Protein 2J8G (pdb70)

Structure (mmCIF, N/CA/C/O backbone):
data_2J8G
#
_entry.id   2J8G
#
_cell.length_a   79.520
_cell.length_b   97.390
_cell.length_c   127.140
_cell.angle_alpha   90.00
_cell.angle_beta   90.00
_cell.angle_gamma   90.00
#
_symmetry.space_group_name_H-M   'C 2 2 21'
#
loop_
_entity.id
_entity.type
_entity.pdbx_description
1 polymer LYSOZYME
2 branched '2-acetamido-2-deoxy-beta-D-glucopyranose-(1-4)-N-acetyl-beta-muramic acid-(1-4)-2-acetamido-2-deoxy-beta-D-glucopyranose'
3 non-polymer ALANINE
4 non-polymer 'D-GLUTAMIC ACID'
5 non-polymer LYSINE
6 non-polymer 'FORMIC ACID'
7 water water
#
loop_
_atom_site.group_PDB
_atom_site.id
_atom_site.type_symbol
_atom_site.label_atom_id
_atom_site.label_alt_id
_atom_site.label_comp_id
_atom_site.label_asym_id
_atom_site.label_entity_id
_atom_site.label_seq_id
_atom_site.pdbx_PDB_ins_code
_atom_site.Cartn_x
_atom_site.Cartn_y
_atom_site.Cartn_z
_atom_site.occupancy
_atom_site.B_iso_or_equiv
_atom_site.auth_seq_id
_atom_site.auth_comp_id
_atom_site.auth_asym_id
_atom_site.auth_atom_id
_atom_site.pdbx_PDB_model_num
ATOM 1 N N . VAL A 1 2 ? 54.165 15.451 22.483 1.00 25.56 2 VAL A N 1
ATOM 2 C CA . VAL A 1 2 ? 53.534 14.533 21.529 1.00 25.04 2 VAL A CA 1
ATOM 3 C C . VAL A 1 2 ? 52.082 14.465 21.914 1.00 24.10 2 VAL A C 1
ATOM 4 O O . VAL A 1 2 ? 51.716 14.793 23.049 1.00 23.88 2 VAL A O 1
ATOM 8 N N . LYS A 1 3 ? 51.265 14.058 20.953 1.00 23.27 3 LYS A N 1
ATOM 9 C CA . LYS A 1 3 ? 49.841 13.952 21.124 1.00 24.06 3 LYS A CA 1
ATOM 10 C C . LYS A 1 3 ? 49.359 12.532 20.849 1.00 24.12 3 LYS A C 1
ATOM 11 O O . LYS A 1 3 ? 50.079 11.736 20.259 1.00 24.11 3 LYS A O 1
ATOM 17 N N . LYS A 1 4 ? 48.125 12.253 21.249 1.00 23.93 4 LYS A N 1
ATOM 18 C CA . LYS A 1 4 ? 47.442 10.985 20.931 1.00 25.06 4 LYS A CA 1
ATOM 19 C C . LYS A 1 4 ? 47.738 10.591 19.479 1.00 22.45 4 LYS A C 1
ATOM 20 O O . LYS A 1 4 ? 47.678 11.418 18.565 1.00 22.59 4 LYS A O 1
ATOM 26 N N . ASN A 1 5 ? 48.084 9.324 19.296 1.00 20.87 5 ASN A N 1
ATOM 27 C CA . ASN A 1 5 ? 48.355 8.688 18.026 1.00 20.14 5 ASN A CA 1
ATOM 28 C C . ASN A 1 5 ? 49.630 9.065 17.319 1.00 20.38 5 ASN A C 1
ATOM 29 O O . ASN A 1 5 ? 49.896 8.549 16.250 1.00 19.25 5 ASN A O 1
ATOM 34 N N . ASP A 1 6 ? 50.465 9.907 17.930 1.00 20.92 6 ASP A N 1
ATOM 35 C CA . ASP A 1 6 ? 51.834 10.113 17.434 1.00 21.15 6 ASP A CA 1
ATOM 36 C C . ASP A 1 6 ? 52.634 8.842 17.603 1.00 19.82 6 ASP A C 1
ATOM 37 O O . ASP A 1 6 ? 52.308 8.017 18.456 1.00 19.57 6 ASP A O 1
ATOM 42 N N . LEU A 1 7 ? 53.689 8.719 16.817 1.00 18.60 7 LEU A N 1
ATOM 43 C CA . LEU A 1 7 ? 54.548 7.541 16.844 1.00 19.71 7 LEU A CA 1
ATOM 44 C C . LEU A 1 7 ? 55.917 7.956 17.323 1.00 18.42 7 LEU A C 1
ATOM 45 O O . LEU A 1 7 ? 56.297 9.123 17.217 1.00 17.96 7 LEU A O 1
ATOM 50 N N . PHE A 1 8 ? 56.627 6.996 17.882 1.00 17.67 8 PHE A N 1
ATOM 51 C CA . PHE A 1 8 ? 58.014 7.179 18.234 1.00 16.99 8 PHE A CA 1
ATOM 52 C C . PHE A 1 8 ? 58.709 5.832 18.300 1.00 16.70 8 PHE A C 1
ATOM 53 O O . PHE A 1 8 ? 58.053 4.827 18.459 1.00 16.05 8 PHE A O 1
ATOM 61 N N . VAL A 1 9 ? 60.027 5.815 18.129 1.00 17.22 9 VAL A N 1
ATOM 62 C CA . VAL A 1 9 ? 60.800 4.591 18.216 1.00 17.87 9 VAL A CA 1
ATOM 63 C C . VAL A 1 9 ? 61.694 4.670 19.444 1.00 17.54 9 VAL A C 1
ATOM 64 O O . VAL A 1 9 ? 62.049 5.765 19.880 1.00 18.34 9 VAL A O 1
ATOM 68 N N . ASP A 1 10 ? 62.006 3.535 20.034 1.00 16.99 10 ASP A N 1
ATOM 69 C CA . ASP A 1 10 ? 63.064 3.523 21.085 1.00 16.48 10 ASP A CA 1
ATOM 70 C C . ASP A 1 10 ? 64.275 2.755 20.583 1.00 15.34 10 ASP A C 1
ATOM 71 O O . ASP A 1 10 ? 64.143 1.771 19.878 1.00 15.38 10 ASP A O 1
ATOM 76 N N . VAL A 1 11 ? 65.464 3.199 20.976 1.00 14.99 11 VAL A N 1
ATOM 77 C CA . VAL A 1 11 ? 66.693 2.593 20.546 1.00 15.27 11 VAL A CA 1
ATOM 78 C C . VAL A 1 11 ? 67.724 2.456 21.672 1.00 15.04 11 VAL A C 1
ATOM 79 O O . VAL A 1 11 ? 67.641 3.150 22.667 1.00 16.08 11 VAL A O 1
ATOM 83 N N . SER A 1 12 ? 68.666 1.553 21.457 1.00 16.19 12 SER A N 1
ATOM 84 C CA . SER A 1 12 ? 69.786 1.275 22.361 1.00 15.67 12 SER A CA 1
ATOM 85 C C . SER A 1 12 ? 70.986 0.945 21.506 1.00 16.68 12 SER A C 1
ATOM 86 O O . SER A 1 12 ? 70.966 1.161 20.283 1.00 15.67 12 SER A O 1
ATOM 89 N N . SER A 1 13 ? 72.051 0.432 22.127 1.00 15.26 13 SER A N 1
ATOM 90 C CA . SER A 1 13 ? 73.202 0.030 21.307 1.00 17.05 13 SER A CA 1
ATOM 91 C C . SER A 1 13 ? 72.848 -1.066 20.281 1.00 16.39 13 SER A C 1
ATOM 92 O O . SER A 1 13 ? 73.516 -1.200 19.272 1.00 17.78 13 SER A O 1
ATOM 95 N N . HIS A 1 14 ? 71.801 -1.840 20.566 1.00 17.66 14 HIS A N 1
ATOM 96 C CA . HIS A 1 14 ? 71.268 -2.851 19.643 1.00 17.79 14 HIS A CA 1
ATOM 97 C C . HIS A 1 14 ? 70.899 -2.292 18.268 1.00 17.57 14 HIS A C 1
ATOM 98 O O . HIS A 1 14 ? 70.922 -3.038 17.286 1.00 17.64 14 HIS A O 1
ATOM 105 N N . ASN A 1 15 ? 70.691 -0.985 18.182 1.00 17.42 15 ASN A N 1
ATOM 106 C CA . ASN A 1 15 ? 70.353 -0.310 16.916 1.00 18.25 15 ASN A CA 1
ATOM 107 C C . ASN A 1 15 ? 71.535 0.391 16.245 1.00 19.82 15 ASN A C 1
ATOM 108 O O . ASN A 1 15 ? 71.408 0.910 15.143 1.00 19.75 15 ASN A O 1
ATOM 113 N N . GLY A 1 16 ? 72.695 0.399 16.898 1.00 20.62 16 GLY A N 1
ATOM 114 C CA . GLY A 1 16 ? 73.889 0.915 16.259 1.00 20.60 16 GLY A CA 1
ATOM 115 C C . GLY A 1 16 ? 73.994 2.420 16.207 1.00 21.62 16 GLY A C 1
ATOM 116 O O . GLY A 1 16 ? 73.178 3.126 16.776 1.00 21.07 16 GLY A O 1
ATOM 117 N N . TYR A 1 17 ? 74.993 2.893 15.474 1.00 21.86 17 TYR A N 1
ATOM 118 C CA . TYR A 1 17 ? 75.356 4.298 15.388 1.00 22.37 17 TYR A CA 1
ATOM 119 C C . TYR A 1 17 ? 74.656 5.010 14.242 1.00 22.78 17 TYR A C 1
ATOM 120 O O . TYR A 1 17 ? 74.804 6.225 14.074 1.00 23.23 17 TYR A O 1
ATOM 129 N N . ASP A 1 18 ? 73.870 4.285 13.463 1.00 23.35 18 ASP A N 1
ATOM 130 C CA . ASP A 1 18 ? 73.089 4.933 12.437 1.00 24.73 18 ASP A CA 1
ATOM 131 C C . ASP A 1 18 ? 71.661 4.407 12.493 1.00 23.72 18 ASP A C 1
ATOM 132 O O . ASP A 1 18 ? 71.408 3.240 12.211 1.00 24.47 18 ASP A O 1
ATOM 137 N N . ILE A 1 19 ? 70.745 5.281 12.884 1.00 23.11 19 ILE A N 1
ATOM 138 C CA . ILE A 1 19 ? 69.332 4.946 13.030 1.00 22.69 19 ILE A CA 1
ATOM 139 C C . ILE A 1 19 ? 68.482 5.711 12.006 1.00 23.15 19 ILE A C 1
ATOM 140 O O . ILE A 1 19 ? 67.251 5.699 12.087 1.00 23.49 19 ILE A O 1
ATOM 145 N N . THR A 1 20 ? 69.134 6.359 11.034 1.00 24.34 20 THR A N 1
ATOM 146 C CA . THR A 1 20 ? 68.373 7.155 10.053 1.00 25.13 20 THR A CA 1
ATOM 147 C C . THR A 1 20 ? 67.434 6.288 9.245 1.00 25.71 20 THR A C 1
ATOM 148 O O . THR A 1 20 ? 66.362 6.730 8.899 1.00 26.22 20 THR A O 1
ATOM 152 N N . GLY A 1 21 ? 67.831 5.059 8.953 1.00 26.63 21 GLY A N 1
ATOM 153 C CA . GLY A 1 21 ? 66.970 4.121 8.232 1.00 27.86 21 GLY A CA 1
ATOM 154 C C . GLY A 1 21 ? 65.691 3.751 8.974 1.00 28.14 21 GLY A C 1
ATOM 155 O O . GLY A 1 21 ? 64.600 3.731 8.394 1.00 28.22 21 GLY A O 1
ATOM 156 N N . ILE A 1 22 ? 65.794 3.427 10.258 1.00 27.52 22 ILE A N 1
ATOM 157 C CA . ILE A 1 22 ? 64.576 3.064 10.958 1.00 28.30 22 ILE A CA 1
ATOM 158 C C . ILE A 1 22 ? 63.670 4.279 11.157 1.00 27.22 22 ILE A C 1
ATOM 159 O O . ILE A 1 22 ? 62.474 4.126 11.138 1.00 26.87 22 ILE A O 1
ATOM 164 N N . LEU A 1 23 ? 64.236 5.486 11.277 1.00 26.90 23 LEU A N 1
ATOM 165 C CA . LEU A 1 23 ? 63.416 6.688 11.432 1.00 26.42 23 LEU A CA 1
ATOM 166 C C . LEU A 1 23 ? 62.650 6.981 10.134 1.00 27.67 23 LEU A C 1
ATOM 167 O O . LEU A 1 23 ? 61.482 7.347 10.161 1.00 27.27 23 LEU A O 1
ATOM 172 N N . GLU A 1 24 ? 63.313 6.797 9.006 1.00 28.68 24 GLU A N 1
ATOM 173 C CA . GLU A 1 24 ? 62.640 6.923 7.693 1.00 30.68 24 GLU A CA 1
ATOM 174 C C . GLU A 1 24 ? 61.519 5.901 7.487 1.00 30.11 24 GLU A C 1
ATOM 175 O O . GLU A 1 24 ? 60.454 6.266 6.995 1.00 29.24 24 GLU A O 1
ATOM 181 N N . GLN A 1 25 ? 61.765 4.644 7.878 1.00 30.14 25 GLN A N 1
ATOM 182 C CA . GLN A 1 25 ? 60.782 3.568 7.774 1.00 30.33 25 GLN A CA 1
ATOM 183 C C . GLN A 1 25 ? 59.577 3.908 8.627 1.00 29.11 25 GLN A C 1
ATOM 184 O O . GLN A 1 25 ? 58.450 3.692 8.202 1.00 27.44 25 GLN A O 1
ATOM 190 N N . MET A 1 26 ? 59.809 4.453 9.826 1.00 26.58 26 MET A N 1
ATOM 191 C CA . MET A 1 26 ? 58.720 4.708 10.743 1.00 26.86 26 MET A CA 1
ATOM 192 C C . MET A 1 26 ? 57.963 5.965 10.354 1.00 26.35 26 MET A C 1
ATOM 193 O O . MET A 1 26 ? 56.791 6.097 10.668 1.00 26.61 26 MET A O 1
ATOM 198 N N . GLY A 1 27 ? 58.636 6.908 9.690 1.00 26.60 27 GLY A N 1
ATOM 199 C CA . GLY A 1 27 ? 58.022 8.179 9.319 1.00 26.25 27 GLY A CA 1
ATOM 200 C C . GLY A 1 27 ? 58.001 9.225 10.424 1.00 26.33 27 GLY A C 1
ATOM 201 O O . GLY A 1 27 ? 57.198 10.153 10.402 1.00 26.18 27 GLY A O 1
ATOM 202 N N . THR A 1 28 ? 58.900 9.075 11.405 1.00 25.97 28 THR A N 1
ATOM 203 C CA . THR A 1 28 ? 59.050 10.040 12.476 1.00 25.78 28 THR A CA 1
ATOM 204 C C . THR A 1 28 ? 60.500 10.078 12.946 1.00 24.86 28 THR A C 1
ATOM 205 O O . THR A 1 28 ? 61.243 9.114 12.773 1.00 24.89 28 THR A O 1
ATOM 209 N N . THR A 1 29 ? 60.892 11.214 13.510 1.00 24.32 29 THR A N 1
ATOM 210 C CA . THR A 1 29 ? 62.178 11.352 14.176 1.00 24.00 29 THR A CA 1
ATOM 211 C C . THR A 1 29 ? 62.051 11.286 15.702 1.00 22.30 29 THR A C 1
ATOM 212 O O . THR A 1 29 ? 63.072 11.389 16.379 1.00 21.34 29 THR A O 1
ATOM 216 N N . ASN A 1 30 ? 60.834 11.124 16.229 1.00 20.11 30 ASN A N 1
ATOM 217 C CA . ASN A 1 30 ? 60.613 11.033 17.679 1.00 19.93 30 ASN A CA 1
ATOM 218 C C . ASN A 1 30 ? 61.295 9.781 18.217 1.00 17.86 30 ASN A C 1
ATOM 219 O O . ASN A 1 30 ? 61.028 8.679 17.747 1.00 17.15 30 ASN A O 1
ATOM 224 N N . THR A 1 31 ? 62.182 9.948 19.201 1.00 17.84 31 THR A N 1
ATOM 225 C CA . THR A 1 31 ? 62.850 8.819 19.835 1.00 17.32 31 THR A CA 1
ATOM 226 C C . THR A 1 31 ? 62.867 8.860 21.358 1.00 16.23 31 THR A C 1
ATOM 227 O O . THR A 1 31 ? 62.829 9.918 21.989 1.00 16.54 31 THR A O 1
ATOM 231 N N . ILE A 1 32 ? 62.949 7.683 21.954 1.00 16.29 32 ILE A N 1
ATOM 232 C CA . ILE A 1 32 ? 63.418 7.550 23.349 1.00 16.35 32 ILE A CA 1
ATOM 233 C C . ILE A 1 32 ? 64.645 6.664 23.300 1.00 15.88 32 ILE A C 1
ATOM 234 O O . ILE A 1 32 ? 64.606 5.533 22.809 1.00 15.51 32 ILE A O 1
ATOM 239 N N . ILE A 1 33 ? 65.748 7.171 23.827 1.00 14.61 33 ILE A N 1
ATOM 240 C CA . ILE A 1 33 ? 67.023 6.553 23.665 1.00 14.92 33 ILE A CA 1
ATOM 241 C C . ILE A 1 33 ? 67.560 6.059 25.012 1.00 15.22 33 ILE A C 1
ATOM 242 O O . ILE A 1 33 ? 67.452 6.729 26.045 1.00 15.16 33 ILE A O 1
ATOM 247 N N . LYS A 1 34 ? 68.179 4.888 24.986 1.00 14.68 34 LYS A N 1
ATOM 248 C CA . LYS A 1 34 ? 68.744 4.313 26.204 1.00 14.83 34 LYS A CA 1
ATOM 249 C C . LYS A 1 34 ? 69.974 5.125 26.574 1.00 13.99 34 LYS A C 1
ATOM 250 O O . LYS A 1 34 ? 70.816 5.413 25.718 1.00 12.94 34 LYS A O 1
ATOM 256 N N . ILE A 1 35 ? 70.052 5.526 27.834 1.00 14.91 35 ILE A N 1
ATOM 257 C CA . ILE A 1 35 ? 71.286 6.119 28.382 1.00 15.12 35 ILE A CA 1
ATOM 258 C C . ILE A 1 35 ? 72.128 5.087 29.125 1.00 14.60 35 ILE A C 1
ATOM 259 O O . ILE A 1 35 ? 73.320 4.867 28.796 1.00 15.80 35 ILE A O 1
ATOM 264 N N . SER A 1 36 ? 71.501 4.424 30.085 1.00 15.88 36 SER A N 1
ATOM 265 C CA . SER A 1 36 ? 72.225 3.707 31.098 1.00 15.91 36 SER A CA 1
ATOM 266 C C . SER A 1 36 ? 71.579 2.434 31.575 1.00 16.50 36 SER A C 1
ATOM 267 O O . SER A 1 36 ? 70.390 2.159 31.365 1.00 15.77 36 SER A O 1
ATOM 270 N N . GLU A 1 37 ? 72.401 1.656 32.281 1.00 16.62 37 GLU A N 1
ATOM 271 C CA . GLU A 1 37 ? 71.988 0.374 32.840 1.00 16.42 37 GLU A CA 1
ATOM 272 C C . GLU A 1 37 ? 72.815 0.159 34.128 1.00 17.27 37 GLU A C 1
ATOM 273 O O . GLU A 1 37 ? 73.952 0.492 34.160 1.00 17.52 37 GLU A O 1
ATOM 279 N N . SER A 1 38 ? 72.195 -0.313 35.200 1.00 16.95 38 SER A N 1
ATOM 280 C CA . SER A 1 38 ? 72.910 -0.444 36.479 1.00 17.33 38 SER A CA 1
ATOM 281 C C . SER A 1 38 ? 73.526 0.913 36.893 1.00 17.35 38 SER A C 1
ATOM 282 O O . SER A 1 38 ? 72.968 1.981 36.594 1.00 18.56 38 SER A O 1
ATOM 285 N N . THR A 1 39 ? 74.698 0.910 37.528 1.00 17.33 39 THR A N 1
ATOM 286 C CA . THR A 1 39 ? 75.335 2.164 37.925 1.00 16.74 39 THR A CA 1
ATOM 287 C C . THR A 1 39 ? 76.633 2.417 37.139 1.00 17.09 39 THR A C 1
ATOM 288 O O . THR A 1 39 ? 77.397 3.349 37.454 1.00 17.23 39 THR A O 1
ATOM 292 N N . THR A 1 40 ? 76.887 1.577 36.156 1.00 17.52 40 THR A N 1
ATOM 293 C CA . THR A 1 40 ? 78.169 1.552 35.442 1.00 16.97 40 THR A CA 1
ATOM 294 C C . THR A 1 40 ? 78.174 1.472 33.945 1.00 16.72 40 THR A C 1
ATOM 295 O O . THR A 1 40 ? 79.235 1.630 33.342 1.00 16.23 40 THR A O 1
ATOM 299 N N . TYR A 1 41 ? 77.038 1.178 33.298 1.00 16.31 41 TYR A N 1
ATOM 300 C CA . TYR A 1 41 ? 76.994 0.956 31.847 1.00 16.09 41 TYR A CA 1
ATOM 301 C C . TYR A 1 41 ? 76.303 2.142 31.146 1.00 16.01 41 TYR A C 1
ATOM 302 O O . TYR A 1 41 ? 75.239 2.563 31.578 1.00 16.96 41 TYR A O 1
ATOM 311 N N . LEU A 1 42 ? 76.920 2.638 30.075 1.00 16.37 42 LEU A N 1
ATOM 312 C CA . LEU A 1 42 ? 76.340 3.699 29.212 1.00 16.54 42 LEU A CA 1
ATOM 313 C C . LEU A 1 42 ? 76.272 3.197 27.773 1.00 16.87 42 LEU A C 1
ATOM 314 O O . LEU A 1 42 ? 77.266 2.716 27.228 1.00 17.23 42 LEU A O 1
ATOM 319 N N . ASN A 1 43 ? 75.107 3.372 27.146 1.00 16.36 43 ASN A N 1
ATOM 320 C CA . ASN A 1 43 ? 74.925 3.153 25.720 1.00 15.59 43 ASN A CA 1
ATOM 321 C C . ASN A 1 43 ? 75.880 4.058 24.935 1.00 14.75 43 ASN A C 1
ATOM 322 O O . ASN A 1 43 ? 75.745 5.279 24.957 1.00 15.56 43 ASN A O 1
ATOM 327 N N . PRO A 1 44 ? 76.876 3.481 24.256 1.00 17.08 44 PRO A N 1
ATOM 328 C CA . PRO A 1 44 ? 77.860 4.289 23.532 1.00 17.90 44 PRO A CA 1
ATOM 329 C C . PRO A 1 44 ? 77.300 4.966 22.270 1.00 18.62 44 PRO A C 1
ATOM 330 O O . PRO A 1 44 ? 77.902 5.891 21.750 1.00 18.27 44 PRO A O 1
ATOM 334 N N . CYS A 1 45 ? 76.144 4.527 21.771 1.00 19.51 45 CYS A N 1
ATOM 335 C CA . CYS A 1 45 ? 75.532 5.134 20.592 1.00 19.19 45 CYS A CA 1
ATOM 336 C C . CYS A 1 45 ? 74.694 6.379 20.916 1.00 18.82 45 CYS A C 1
ATOM 337 O O . CYS A 1 45 ? 74.167 7.036 19.994 1.00 17.49 45 CYS A O 1
ATOM 340 N N . LEU A 1 46 ? 74.576 6.708 22.204 1.00 18.56 46 LEU A N 1
ATOM 341 C CA . LEU A 1 46 ? 73.701 7.787 22.673 1.00 18.32 46 LEU A CA 1
ATOM 342 C C . LEU A 1 46 ? 73.914 9.075 21.866 1.00 18.58 46 LEU A C 1
ATOM 343 O O . LEU A 1 46 ? 72.938 9.588 21.312 1.00 17.08 46 LEU A O 1
ATOM 348 N N . SER A 1 47 ? 75.166 9.545 21.725 1.00 19.43 47 SER A N 1
ATOM 349 C CA . SER A 1 47 ? 75.404 10.851 21.077 1.00 21.39 47 SER A CA 1
ATOM 350 C C . SER A 1 47 ? 74.927 10.835 19.610 1.00 20.64 47 SER A C 1
ATOM 351 O O . SER A 1 47 ? 74.246 11.766 19.162 1.00 20.85 47 SER A O 1
ATOM 354 N N . ALA A 1 48 ? 75.283 9.773 18.895 1.00 20.93 48 ALA A N 1
ATOM 355 C CA . ALA A 1 48 ? 74.954 9.591 17.496 1.00 20.90 48 ALA A CA 1
ATOM 356 C C . ALA A 1 48 ? 73.457 9.504 17.324 1.00 20.46 48 ALA A C 1
ATOM 357 O O . ALA A 1 48 ? 72.901 10.154 16.442 1.00 21.34 48 ALA A O 1
ATOM 359 N N . GLN A 1 49 ? 72.810 8.725 18.186 1.00 20.09 49 GLN A N 1
ATOM 360 C CA . GLN A 1 49 ? 71.351 8.576 18.131 1.00 19.59 49 GLN A CA 1
ATOM 361 C C . GLN A 1 49 ? 70.598 9.877 18.443 1.00 19.37 49 GLN A C 1
ATOM 362 O O . GLN A 1 49 ? 69.556 10.162 17.832 1.00 19.79 49 GLN A O 1
ATOM 368 N N . VAL A 1 50 ? 71.118 10.676 19.365 1.00 19.08 50 VAL A N 1
ATOM 369 C CA . VAL A 1 50 ? 70.555 11.987 19.673 1.00 20.07 50 VAL A CA 1
ATOM 370 C C . VAL A 1 50 ? 70.713 12.920 18.446 1.00 20.87 50 VAL A C 1
ATOM 371 O O . VAL A 1 50 ? 69.772 13.564 18.044 1.00 20.70 50 VAL A O 1
ATOM 375 N N . GLU A 1 51 ? 71.897 12.940 17.836 1.00 22.81 51 GLU A N 1
ATOM 376 C CA . GLU A 1 51 ? 72.159 13.850 16.712 1.00 24.27 51 GLU A CA 1
ATOM 377 C C . GLU A 1 51 ? 71.217 13.539 15.525 1.00 23.84 51 GLU A C 1
ATOM 378 O O . GLU A 1 51 ? 70.768 14.433 14.823 1.00 24.76 51 GLU A O 1
ATOM 384 N N . GLN A 1 52 ? 70.906 12.274 15.326 1.00 23.38 52 GLN A N 1
ATOM 385 C CA . GLN A 1 52 ? 70.093 11.835 14.190 1.00 23.08 52 GLN A CA 1
ATOM 386 C C . GLN A 1 52 ? 68.586 11.976 14.388 1.00 23.68 52 GLN A C 1
ATOM 387 O O . GLN A 1 52 ? 67.812 11.702 13.473 1.00 24.37 52 GLN A O 1
ATOM 393 N N . SER A 1 53 ? 68.148 12.376 15.574 1.00 22.63 53 SER A N 1
ATOM 394 C CA . SER A 1 53 ? 66.733 12.341 15.880 1.00 23.39 53 SER A CA 1
ATOM 395 C C . SER A 1 53 ? 66.249 13.518 16.692 1.00 23.61 53 SER A C 1
ATOM 396 O O . SER A 1 53 ? 66.984 14.459 16.916 1.00 24.22 53 SER A O 1
ATOM 399 N N . ASN A 1 54 ? 64.999 13.412 17.141 1.00 23.59 54 ASN A N 1
ATOM 400 C CA . ASN A 1 54 ? 64.330 14.358 18.019 1.00 23.48 54 ASN A CA 1
ATOM 401 C C . ASN A 1 54 ? 63.853 13.613 19.279 1.00 21.37 54 ASN A C 1
ATOM 402 O O . ASN A 1 54 ? 62.745 13.117 19.332 1.00 21.08 54 ASN A O 1
ATOM 407 N N . PRO A 1 55 ? 64.719 13.486 20.281 1.00 19.56 55 PRO A N 1
ATOM 408 C CA . PRO A 1 55 ? 64.356 12.797 21.520 1.00 18.47 55 PRO A CA 1
ATOM 409 C C . PRO A 1 55 ? 63.227 13.439 22.259 1.00 17.29 55 PRO A C 1
ATOM 410 O O . PRO A 1 55 ? 63.223 14.646 22.393 1.00 17.36 55 PRO A O 1
ATOM 414 N N . ILE A 1 56 ? 62.272 12.640 22.677 1.00 17.38 56 ILE A N 1
ATOM 415 C CA . ILE A 1 56 ? 61.201 13.061 23.553 1.00 18.51 56 ILE A CA 1
ATOM 416 C C . ILE A 1 56 ? 61.442 12.536 24.958 1.00 17.68 56 ILE A C 1
ATOM 417 O O . ILE A 1 56 ? 60.766 12.924 25.927 1.00 17.41 56 ILE A O 1
ATOM 422 N N . GLY A 1 57 ? 62.426 11.640 25.063 1.00 18.06 57 GLY A N 1
ATOM 423 C CA . GLY A 1 57 ? 62.807 11.085 26.363 1.00 17.95 57 GLY A CA 1
ATOM 424 C C . GLY A 1 57 ? 64.019 10.180 26.297 1.00 17.75 57 GLY A C 1
ATOM 425 O O . GLY A 1 57 ? 64.563 9.930 25.222 1.00 18.84 57 GLY A O 1
ATOM 426 N N . PHE A 1 58 ? 64.467 9.732 27.472 1.00 16.63 58 PHE A N 1
ATOM 427 C CA . PHE A 1 58 ? 65.566 8.781 27.627 1.00 14.92 58 PHE A CA 1
ATOM 428 C C . PHE A 1 58 ? 65.139 7.686 28.573 1.00 15.18 58 PHE A C 1
ATOM 429 O O . PHE A 1 58 ? 64.239 7.892 29.407 1.00 15.94 58 PHE A O 1
ATOM 437 N N . TYR A 1 59 ? 65.776 6.517 28.463 1.00 14.66 59 TYR A N 1
ATOM 438 C CA . TYR A 1 59 ? 65.477 5.424 29.385 1.00 15.23 59 TYR A CA 1
ATOM 439 C C . TYR A 1 59 ? 66.689 4.764 30.031 1.00 13.99 59 TYR A C 1
ATOM 440 O O . TYR A 1 59 ? 67.812 4.855 29.516 1.00 15.20 59 TYR A O 1
ATOM 449 N N . HIS A 1 60 ? 66.405 4.145 31.159 1.00 13.70 60 HIS A N 1
ATOM 450 C CA . HIS A 1 60 ? 67.366 3.441 32.012 1.00 15.31 60 HIS A CA 1
ATOM 451 C C . HIS A 1 60 ? 66.925 1.993 32.210 1.00 14.50 60 HIS A C 1
ATOM 452 O O . HIS A 1 60 ? 65.801 1.749 32.631 1.00 15.37 60 HIS A O 1
ATOM 459 N N . PHE A 1 61 ? 67.806 1.044 31.941 1.00 14.30 61 PHE A N 1
ATOM 460 C CA . PHE A 1 61 ? 67.482 -0.383 32.139 1.00 14.28 61 PHE A CA 1
ATOM 461 C C . PHE A 1 61 ? 67.781 -0.743 33.577 1.00 15.66 61 PHE A C 1
ATOM 462 O O . PHE A 1 61 ? 68.947 -0.792 33.988 1.00 15.93 61 PHE A O 1
ATOM 470 N N . ALA A 1 62 ? 66.738 -0.935 34.377 1.00 15.80 62 ALA A N 1
ATOM 471 C CA . ALA A 1 62 ? 66.899 -1.191 35.825 1.00 16.25 62 ALA A CA 1
ATOM 472 C C . ALA A 1 62 ? 67.497 -2.549 36.176 1.00 17.76 62 ALA A C 1
ATOM 473 O O . ALA A 1 62 ? 67.158 -3.578 35.593 1.00 17.25 62 ALA A O 1
ATOM 475 N N . ARG A 1 63 ? 68.425 -2.550 37.129 1.00 18.78 63 ARG A N 1
ATOM 476 C CA . ARG A 1 63 ? 69.001 -3.791 37.631 1.00 19.64 63 ARG A CA 1
ATOM 477 C C . ARG A 1 63 ? 68.926 -3.869 39.158 1.00 19.65 63 ARG A C 1
ATOM 478 O O . ARG A 1 63 ? 69.521 -4.757 39.750 1.00 19.71 63 ARG A O 1
ATOM 486 N N . PHE A 1 64 ? 68.180 -2.973 39.783 1.00 19.88 64 PHE A N 1
ATOM 487 C CA . PHE A 1 64 ? 68.190 -2.837 41.241 1.00 20.37 64 PHE A CA 1
ATOM 488 C C . PHE A 1 64 ? 67.250 -3.787 41.985 1.00 21.90 64 PHE A C 1
ATOM 489 O O . PHE A 1 64 ? 67.361 -3.908 43.202 1.00 20.79 64 PHE A O 1
ATOM 497 N N . GLY A 1 65 ? 66.364 -4.465 41.256 1.00 21.45 65 GLY A N 1
ATOM 498 C CA . GLY A 1 65 ? 65.478 -5.459 41.845 1.00 23.07 65 GLY A CA 1
ATOM 499 C C . GLY A 1 65 ? 64.565 -4.815 42.867 1.00 23.34 65 GLY A C 1
ATOM 500 O O . GLY A 1 65 ? 63.729 -3.958 42.524 1.00 23.19 65 GLY A O 1
ATOM 501 N N . GLY A 1 66 ? 64.709 -5.233 44.129 1.00 23.39 66 GLY A N 1
ATOM 502 C CA . GLY A 1 66 ? 63.934 -4.661 45.209 1.00 23.29 66 GLY A CA 1
ATOM 503 C C . GLY A 1 66 ? 64.740 -3.840 46.214 1.00 24.15 66 GLY A C 1
ATOM 504 O O . GLY A 1 66 ? 64.259 -3.596 47.313 1.00 23.83 66 GLY A O 1
ATOM 505 N N . ASP A 1 67 ? 65.931 -3.400 45.827 1.00 23.89 67 ASP A N 1
ATOM 506 C CA . ASP A 1 67 ? 66.839 -2.679 46.706 1.00 24.46 67 ASP A CA 1
ATOM 507 C C . ASP A 1 67 ? 66.684 -1.184 46.506 1.00 24.81 67 ASP A C 1
ATOM 508 O O . ASP A 1 67 ? 67.137 -0.641 45.505 1.00 24.79 67 ASP A O 1
ATOM 513 N N . VAL A 1 68 ? 66.015 -0.522 47.453 1.00 24.17 68 VAL A N 1
ATOM 514 C CA . VAL A 1 68 ? 65.743 0.895 47.350 1.00 23.90 68 VAL A CA 1
ATOM 515 C C . VAL A 1 68 ? 66.997 1.726 47.301 1.00 22.94 68 VAL A C 1
ATOM 516 O O . VAL A 1 68 ? 67.074 2.697 46.519 1.00 22.88 68 VAL A O 1
ATOM 520 N N . ALA A 1 69 ? 68.003 1.365 48.092 1.00 21.70 69 ALA A N 1
ATOM 521 C CA . ALA A 1 69 ? 69.231 2.129 48.058 1.00 20.99 69 ALA A CA 1
ATOM 522 C C . ALA A 1 69 ? 69.950 1.963 46.705 1.00 20.26 69 ALA A C 1
ATOM 523 O O . ALA A 1 69 ? 70.541 2.931 46.217 1.00 22.36 69 ALA A O 1
ATOM 525 N N . GLU A 1 70 ? 69.875 0.781 46.097 1.00 19.53 70 GLU A N 1
ATOM 526 C CA . GLU A 1 70 ? 70.487 0.552 44.785 1.00 19.55 70 GLU A CA 1
ATOM 527 C C . GLU A 1 70 ? 69.733 1.352 43.720 1.00 18.84 70 GLU A C 1
ATOM 528 O O . GLU A 1 70 ? 70.338 1.963 42.836 1.00 16.88 70 GLU A O 1
ATOM 534 N N . ALA A 1 71 ? 68.420 1.422 43.889 1.00 19.65 71 ALA A N 1
ATOM 535 C CA . ALA A 1 71 ? 67.544 2.165 42.985 1.00 19.91 71 ALA A CA 1
ATOM 536 C C . ALA A 1 71 ? 67.912 3.652 42.962 1.00 20.98 71 ALA A C 1
ATOM 537 O O . ALA A 1 71 ? 67.942 4.279 41.889 1.00 19.10 71 ALA A O 1
ATOM 539 N N . GLU A 1 72 ? 68.276 4.197 44.125 1.00 20.84 72 GLU A N 1
ATOM 540 C CA . GLU A 1 72 ? 68.672 5.594 44.215 1.00 21.56 72 GLU A CA 1
ATOM 541 C C . GLU A 1 72 ? 69.964 5.852 43.482 1.00 20.17 72 GLU A C 1
ATOM 542 O O . GLU A 1 72 ? 70.117 6.865 42.799 1.00 19.61 72 GLU A O 1
ATOM 548 N N . ARG A 1 73 ? 70.905 4.937 43.642 1.00 20.08 73 ARG A N 1
ATOM 549 C CA . ARG A 1 73 ? 72.162 5.038 42.960 1.00 18.79 73 ARG A CA 1
ATOM 550 C C . ARG A 1 73 ? 72.025 4.946 41.420 1.00 19.30 73 ARG A C 1
ATOM 551 O O . ARG A 1 73 ? 72.696 5.708 40.667 1.00 19.59 73 ARG A O 1
ATOM 559 N N . GLU A 1 74 ? 71.256 3.977 40.967 1.00 19.40 74 GLU A N 1
ATOM 560 C CA . GLU A 1 74 ? 70.954 3.851 39.516 1.00 18.58 74 GLU A CA 1
ATOM 561 C C . GLU A 1 74 ? 70.310 5.132 38.965 1.00 18.06 74 GLU A C 1
ATOM 562 O O . GLU A 1 74 ? 70.696 5.608 37.892 1.00 17.34 74 GLU A O 1
ATOM 568 N N . ALA A 1 75 ? 69.316 5.674 39.676 1.00 17.36 75 ALA A N 1
ATOM 569 C CA . ALA A 1 75 ? 68.647 6.900 39.257 1.00 17.73 75 ALA A CA 1
ATOM 570 C C . ALA A 1 75 ? 69.595 8.079 39.150 1.00 17.09 75 ALA A C 1
ATOM 571 O O . ALA A 1 75 ? 69.524 8.878 38.204 1.00 16.30 75 ALA A O 1
ATOM 573 N N . GLN A 1 76 ? 70.535 8.184 40.086 1.00 16.58 76 GLN A N 1
ATOM 574 C CA . GLN A 1 76 ? 71.457 9.296 40.037 1.00 17.57 76 GLN A CA 1
ATOM 575 C C . GLN A 1 76 ? 72.445 9.172 38.876 1.00 16.80 76 GLN A C 1
ATOM 576 O O . GLN A 1 76 ? 72.743 10.161 38.239 1.00 17.16 76 GLN A O 1
ATOM 582 N N . PHE A 1 77 ? 72.905 7.948 38.588 1.00 17.63 77 PHE A N 1
ATOM 583 C CA . PHE A 1 77 ? 73.786 7.672 37.475 1.00 17.08 77 PHE A CA 1
ATOM 584 C C . PHE A 1 77 ? 73.077 8.045 36.163 1.00 17.01 77 PHE A C 1
ATOM 585 O O . PHE A 1 77 ? 73.634 8.719 35.324 1.00 18.07 77 PHE A O 1
ATOM 593 N N . PHE A 1 78 ? 71.839 7.606 36.038 1.00 16.87 78 PHE A N 1
ATOM 594 C CA . PHE A 1 78 ? 70.958 7.959 34.897 1.00 15.57 78 PHE A CA 1
ATOM 595 C C . PHE A 1 78 ? 70.883 9.493 34.744 1.00 15.51 78 PHE A C 1
ATOM 596 O O . PHE A 1 78 ? 71.280 10.080 33.719 1.00 14.60 78 PHE A O 1
ATOM 604 N N . LEU A 1 79 ? 70.425 10.157 35.794 1.00 16.64 79 LEU A N 1
ATOM 605 C CA . LEU A 1 79 ? 70.283 11.614 35.791 1.00 16.54 79 LEU A CA 1
ATOM 606 C C . LEU A 1 79 ? 71.557 12.332 35.443 1.00 18.39 79 LEU A C 1
ATOM 607 O O . LEU A 1 79 ? 71.537 13.308 34.662 1.00 17.39 79 LEU A O 1
ATOM 612 N N . ASP A 1 80 ? 72.673 11.825 35.952 1.00 17.97 80 ASP A N 1
ATOM 613 C CA . ASP A 1 80 ? 73.964 12.453 35.720 1.00 18.90 80 ASP A CA 1
ATOM 614 C C . ASP A 1 80 ? 74.423 12.366 34.256 1.00 19.56 80 ASP A C 1
ATOM 615 O O . ASP A 1 80 ? 75.338 13.085 33.840 1.00 18.21 80 ASP A O 1
ATOM 620 N N . ASN A 1 81 ? 73.784 11.489 33.473 1.00 17.07 81 ASN A N 1
ATOM 621 C CA . ASN A 1 81 ? 74.132 11.294 32.089 1.00 17.06 81 ASN A CA 1
ATOM 622 C C . ASN A 1 81 ? 73.056 11.697 31.053 1.00 17.68 81 ASN A C 1
ATOM 623 O O . ASN A 1 81 ? 73.204 11.402 29.878 1.00 17.94 81 ASN A O 1
ATOM 628 N N . VAL A 1 82 ? 72.002 12.354 31.501 1.00 18.06 82 VAL A N 1
ATOM 629 C CA . VAL A 1 82 ? 71.017 12.948 30.569 1.00 18.50 82 VAL A CA 1
ATOM 630 C C . VAL A 1 82 ? 71.720 14.063 29.799 1.00 19.68 82 VAL A C 1
ATOM 631 O O . VAL A 1 82 ? 72.245 14.998 30.419 1.00 19.85 82 VAL A O 1
ATOM 635 N N . PRO A 1 83 ? 71.775 13.986 28.470 1.00 20.28 83 PRO A N 1
ATOM 636 C CA . PRO A 1 83 ? 72.561 14.944 27.673 1.00 21.65 83 PRO A CA 1
ATOM 637 C C . PRO A 1 83 ? 71.780 16.196 27.216 1.00 23.27 83 PRO A C 1
ATOM 638 O O . PRO A 1 83 ? 72.375 17.135 26.704 1.00 25.04 83 PRO A O 1
ATOM 642 N N . MET A 1 84 ? 70.464 16.212 27.354 1.00 23.78 84 MET A N 1
ATOM 643 C CA . MET A 1 84 ? 69.682 17.367 26.876 1.00 24.41 84 MET A CA 1
ATOM 644 C C . MET A 1 84 ? 68.326 17.357 27.559 1.00 24.88 84 MET A C 1
ATOM 645 O O . MET A 1 84 ? 67.894 16.343 28.089 1.00 23.09 84 MET A O 1
ATOM 650 N N . GLN A 1 85 ? 67.667 18.509 27.584 1.00 24.87 85 GLN A N 1
ATOM 651 C CA . GLN A 1 85 ? 66.394 18.631 28.260 1.00 25.86 85 GLN A CA 1
ATOM 652 C C . GLN A 1 85 ? 65.353 17.907 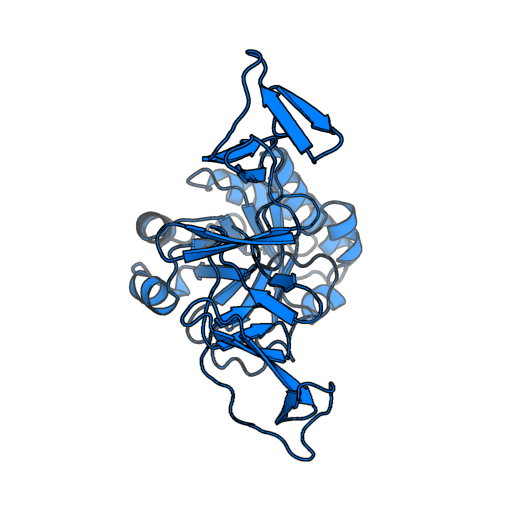27.444 1.00 24.84 85 GLN A C 1
ATOM 653 O O . GLN A 1 85 ? 65.294 18.074 26.242 1.00 26.77 85 GLN A O 1
ATOM 659 N N . VAL A 1 86 ? 64.600 17.033 28.097 1.00 22.88 86 VAL A N 1
ATOM 660 C CA . VAL A 1 86 ? 63.462 16.347 27.503 1.00 20.27 86 VAL A CA 1
ATOM 661 C C . VAL A 1 86 ? 62.420 16.317 28.611 1.00 19.38 86 VAL A C 1
ATOM 662 O O . VAL A 1 86 ? 62.748 16.524 29.767 1.00 19.38 86 VAL A O 1
ATOM 666 N N . LYS A 1 87 ? 61.169 16.098 28.264 1.00 19.89 87 LYS A N 1
ATOM 667 C CA . LYS A 1 87 ? 60.106 16.055 29.243 1.00 21.19 87 LYS A CA 1
ATOM 668 C C . LYS A 1 87 ? 60.115 14.784 30.093 1.00 20.00 87 LYS A C 1
ATOM 669 O O . LYS A 1 87 ? 59.770 14.861 31.254 1.00 20.59 87 LYS A O 1
ATOM 675 N N . TYR A 1 88 ? 60.470 13.658 29.489 1.00 17.86 88 TYR A N 1
ATOM 676 C CA . TYR A 1 88 ? 60.321 12.328 30.096 1.00 17.32 88 TYR A CA 1
ATOM 677 C C . TYR A 1 88 ? 61.607 11.561 30.333 1.00 16.40 88 TYR A C 1
ATOM 678 O O . TYR A 1 88 ? 62.469 11.558 29.492 1.00 17.26 88 TYR A O 1
ATOM 687 N N . LEU A 1 89 ? 61.707 10.909 31.491 1.00 16.24 89 LEU A N 1
ATOM 688 C CA . LEU A 1 89 ? 62.785 9.938 31.760 1.00 15.18 89 LEU A CA 1
ATOM 689 C C . LEU A 1 89 ? 62.116 8.621 32.204 1.00 16.24 89 LEU A C 1
ATOM 690 O O . LEU A 1 89 ? 61.193 8.623 33.055 1.00 16.43 89 LEU A O 1
ATOM 695 N N . VAL A 1 90 ? 62.551 7.523 31.600 1.00 15.10 90 VAL A N 1
ATOM 696 C CA . VAL A 1 90 ? 61.885 6.241 31.704 1.00 15.44 90 VAL A CA 1
ATOM 697 C C . VAL A 1 90 ? 62.683 5.236 32.534 1.00 15.67 90 VAL A C 1
ATOM 698 O O . VAL A 1 90 ? 63.906 5.038 32.344 1.00 16.30 90 VAL A O 1
ATOM 702 N N . LEU A 1 91 ? 61.955 4.586 33.418 1.00 14.91 91 LEU A N 1
ATOM 703 C CA . LEU A 1 91 ? 62.434 3.454 34.181 1.00 15.31 91 LEU A CA 1
ATOM 704 C C . LEU A 1 91 ? 61.994 2.179 33.462 1.00 15.95 91 LEU A C 1
ATOM 705 O O . LEU A 1 91 ? 60.786 1.873 33.399 1.00 15.93 91 LEU A O 1
ATOM 710 N N . ASP A 1 92 ? 62.942 1.484 32.862 1.00 15.56 92 ASP A N 1
ATOM 711 C CA . ASP A 1 92 ? 62.692 0.218 32.150 1.00 15.95 92 ASP A CA 1
ATOM 712 C C . ASP A 1 92 ? 62.931 -0.917 33.125 1.00 16.07 92 ASP A C 1
ATOM 713 O O . ASP A 1 92 ? 64.078 -1.228 33.467 1.00 18.09 92 ASP A O 1
ATOM 718 N N . TYR A 1 93 ? 61.838 -1.476 33.658 1.00 18.13 93 TYR A N 1
ATOM 719 C CA . TYR A 1 93 ? 61.855 -2.462 34.738 1.00 18.09 93 TYR A CA 1
ATOM 720 C C . TYR A 1 93 ? 61.248 -3.765 34.187 1.00 18.78 93 TYR A C 1
ATOM 721 O O . TYR A 1 93 ? 60.036 -3.946 34.132 1.00 20.14 93 TYR A O 1
ATOM 730 N N . GLN A 1 94 ? 62.100 -4.657 33.719 1.00 18.95 94 GLN A N 1
ATOM 731 C CA . GLN A 1 94 ? 61.640 -5.861 33.025 1.00 20.17 94 GLN A CA 1
ATOM 732 C C . GLN A 1 94 ? 62.509 -7.078 33.321 1.00 21.54 94 GLN A C 1
ATOM 733 O O . GLN A 1 94 ? 62.354 -8.108 32.688 1.00 22.07 94 GLN A O 1
ATOM 739 N N . ASP A 1 95 ? 63.406 -6.973 34.287 1.00 23.16 95 ASP A N 1
ATOM 740 C CA . ASP A 1 95 ? 64.272 -8.086 34.607 1.00 24.26 95 ASP A CA 1
ATOM 741 C C . ASP A 1 95 ? 64.801 -7.963 36.030 1.00 24.03 95 ASP A C 1
ATOM 742 O O . ASP A 1 95 ? 64.710 -6.916 36.682 1.00 23.21 95 ASP A O 1
ATOM 747 N N . ASP A 1 96 ? 65.329 -9.071 36.513 1.00 24.55 96 ASP A N 1
ATOM 748 C CA . ASP A 1 96 ? 65.948 -9.139 37.832 1.00 25.04 96 ASP A CA 1
ATOM 749 C C . ASP A 1 96 ? 65.085 -8.605 38.973 1.00 25.16 96 ASP A C 1
ATOM 750 O O . ASP A 1 96 ? 65.582 -7.870 39.827 1.00 24.90 96 ASP A O 1
ATOM 755 N N . PRO A 1 97 ? 63.808 -8.982 39.030 1.00 25.01 97 PRO A N 1
ATOM 756 C CA . PRO A 1 97 ? 62.962 -8.584 40.163 1.00 25.03 97 PRO A CA 1
ATOM 757 C C . PRO A 1 97 ? 63.355 -9.376 41.405 1.00 25.80 97 PRO A C 1
ATOM 758 O O . PRO A 1 97 ? 63.844 -10.504 41.260 1.00 25.92 97 PRO A O 1
ATOM 762 N N . SER A 1 98 ? 63.204 -8.791 42.591 1.00 25.78 98 SER A N 1
ATOM 763 C CA . SER A 1 98 ? 63.306 -9.568 43.832 1.00 26.43 98 SER A CA 1
ATOM 764 C C . SER A 1 98 ? 62.039 -10.401 44.012 1.00 26.74 98 SER A C 1
ATOM 765 O O . SER A 1 98 ? 61.039 -10.178 43.332 1.00 25.40 98 SER A O 1
ATOM 768 N N . GLY A 1 99 ? 62.079 -11.352 44.946 1.00 26.57 99 GLY A N 1
ATOM 769 C CA . GLY A 1 99 ? 60.910 -12.168 45.245 1.00 26.88 99 GLY A CA 1
ATOM 770 C C . GLY A 1 99 ? 59.824 -11.462 46.031 1.00 27.12 99 GLY A C 1
ATOM 771 O O . GLY A 1 99 ? 58.719 -12.018 46.204 1.00 27.35 99 GLY A O 1
ATOM 772 N N . ASP A 1 100 ? 60.116 -10.250 46.511 1.00 26.58 100 ASP A N 1
ATOM 773 C CA . ASP A 1 100 ? 59.200 -9.433 47.313 1.00 26.06 100 ASP A CA 1
ATOM 774 C C . ASP A 1 100 ? 58.629 -8.303 46.430 1.00 25.41 100 ASP A C 1
ATOM 775 O O . ASP A 1 100 ? 59.339 -7.322 46.102 1.00 22.60 100 ASP A O 1
ATOM 780 N N . ALA A 1 101 ? 57.376 -8.458 46.006 1.00 25.48 101 ALA A N 1
ATOM 781 C CA . ALA A 1 101 ? 56.758 -7.463 45.111 1.00 25.47 101 ALA A CA 1
ATOM 782 C C . ALA A 1 101 ? 56.653 -6.082 45.718 1.00 25.16 101 ALA A C 1
ATOM 783 O O . ALA A 1 101 ? 56.668 -5.073 44.994 1.00 24.05 101 ALA A O 1
ATOM 785 N N . GLN A 1 102 ? 56.493 -5.995 47.033 1.00 24.56 102 GLN A N 1
ATOM 786 C CA . GLN A 1 102 ? 56.431 -4.676 47.655 1.00 23.82 102 GLN A CA 1
ATOM 787 C C . GLN A 1 102 ? 57.775 -3.969 47.660 1.00 23.90 102 GLN A C 1
ATOM 788 O O . GLN A 1 102 ? 57.855 -2.764 47.485 1.00 23.48 102 GLN A O 1
ATOM 794 N N . ALA A 1 103 ? 58.831 -4.718 47.925 1.00 23.67 103 ALA A N 1
ATOM 795 C CA . ALA A 1 103 ? 60.172 -4.176 47.829 1.00 22.67 103 ALA A CA 1
ATOM 796 C C . ALA A 1 103 ? 60.439 -3.680 46.398 1.00 22.21 103 ALA A C 1
ATOM 797 O O . ALA A 1 103 ? 61.006 -2.606 46.219 1.00 21.24 103 ALA A O 1
ATOM 799 N N . ASN A 1 104 ? 60.018 -4.446 45.393 1.00 21.01 104 ASN A N 1
ATOM 800 C CA . ASN A 1 104 ? 60.255 -4.051 43.994 1.00 20.52 104 ASN A CA 1
ATOM 801 C C . ASN A 1 104 ? 59.489 -2.749 43.731 1.00 19.14 104 ASN A C 1
ATOM 802 O O . ASN A 1 104 ? 60.005 -1.826 43.148 1.00 18.12 104 ASN A O 1
ATOM 807 N N . THR A 1 105 ? 58.247 -2.682 44.209 1.00 19.88 105 THR A N 1
ATOM 808 C CA . THR A 1 105 ? 57.424 -1.490 44.029 1.00 20.70 105 THR A CA 1
ATOM 809 C C . THR A 1 105 ? 58.042 -0.269 44.663 1.00 21.01 105 THR A C 1
ATOM 810 O O . THR A 1 105 ? 58.050 0.789 44.090 1.00 20.87 105 THR A O 1
ATOM 814 N N . ASN A 1 106 ? 58.531 -0.429 45.887 1.00 21.47 106 ASN A N 1
ATOM 815 C CA . ASN A 1 106 ? 59.160 0.655 46.636 1.00 21.76 106 ASN A CA 1
ATOM 816 C C . ASN A 1 106 ? 60.434 1.159 45.944 1.00 20.69 106 ASN A C 1
ATOM 817 O O . ASN A 1 106 ? 60.729 2.327 45.950 1.00 21.78 106 ASN A O 1
ATOM 822 N N . ALA A 1 107 ? 61.224 0.246 45.410 1.00 20.68 107 ALA A N 1
ATOM 823 C CA . ALA A 1 107 ? 62.409 0.638 44.660 1.00 19.66 107 ALA A CA 1
ATOM 824 C C . ALA A 1 107 ? 62.050 1.445 43.413 1.00 19.46 107 ALA A C 1
ATOM 825 O O . ALA A 1 107 ? 62.689 2.456 43.097 1.00 18.38 107 ALA A O 1
ATOM 827 N N . CYS A 1 108 ? 61.036 0.987 42.689 1.00 18.36 108 CYS A N 1
ATOM 828 C CA . CYS A 1 108 ? 60.597 1.700 41.485 1.00 18.07 108 CYS A CA 1
ATOM 829 C C . CYS A 1 108 ? 60.078 3.081 41.858 1.00 17.91 108 CYS A C 1
ATOM 830 O O . CYS A 1 108 ? 60.343 4.055 41.160 1.00 17.63 108 CYS A O 1
ATOM 833 N N . LEU A 1 109 ? 59.337 3.190 42.977 1.00 17.52 109 LEU A N 1
ATOM 834 C CA . LEU A 1 109 ? 58.809 4.470 43.375 1.00 18.01 109 LEU A CA 1
ATOM 835 C C . LEU A 1 109 ? 59.925 5.438 43.751 1.00 19.01 109 LEU A C 1
ATOM 836 O O . LEU A 1 109 ? 59.796 6.617 43.506 1.00 19.82 109 LEU A O 1
ATOM 841 N N . ARG A 1 110 ? 60.983 4.928 44.368 1.00 19.84 110 ARG A N 1
ATOM 842 C CA . ARG A 1 110 ? 62.097 5.750 44.804 1.00 20.27 110 ARG A CA 1
ATOM 843 C C . ARG A 1 110 ? 62.821 6.295 43.556 1.00 19.11 110 ARG A C 1
ATOM 844 O O . ARG A 1 110 ? 63.191 7.468 43.487 1.00 18.58 110 ARG A O 1
ATOM 852 N N . PHE A 1 111 ? 63.005 5.425 42.574 1.00 17.78 111 PHE A N 1
ATOM 853 C CA . PHE A 1 111 ? 63.642 5.789 41.302 1.00 17.25 111 PHE A CA 1
ATOM 854 C C . PHE A 1 111 ? 62.816 6.889 40.619 1.00 16.66 111 PHE A C 1
ATOM 855 O O . PHE A 1 111 ? 63.340 7.931 40.211 1.00 18.55 111 PHE A O 1
ATOM 863 N N . MET A 1 112 ? 61.523 6.660 40.493 1.00 16.96 112 MET A N 1
ATOM 864 C CA . MET A 1 112 ? 60.644 7.604 39.822 1.00 18.29 112 MET A CA 1
ATOM 865 C C . MET A 1 112 ? 60.555 8.956 40.560 1.00 18.56 112 MET A C 1
ATOM 866 O O . MET A 1 112 ? 60.519 10.018 39.944 1.00 19.31 112 MET A O 1
ATOM 871 N N . GLN A 1 113 ? 60.575 8.914 41.871 1.00 20.25 113 GLN A N 1
ATOM 872 C CA . GLN A 1 113 ? 60.560 10.118 42.690 1.00 21.11 113 GLN A CA 1
ATOM 873 C C . GLN A 1 113 ? 61.796 10.962 42.486 1.00 20.52 113 GLN A C 1
ATOM 874 O O . GLN A 1 113 ? 61.703 12.188 42.393 1.00 21.98 113 GLN A O 1
ATOM 880 N N . MET A 1 114 ? 62.945 10.316 42.378 1.00 21.90 114 MET A N 1
ATOM 881 C CA . MET A 1 114 ? 64.182 11.014 42.068 1.00 21.71 114 MET A CA 1
ATOM 882 C C . MET A 1 114 ? 64.125 11.705 40.713 1.00 21.51 114 MET A C 1
ATOM 883 O O . MET A 1 114 ? 64.615 12.848 40.556 1.00 21.56 114 MET A O 1
ATOM 888 N N . ILE A 1 115 ? 63.480 11.064 39.749 1.00 20.38 115 ILE A N 1
ATOM 889 C CA . ILE A 1 115 ? 63.310 11.662 38.431 1.00 19.43 115 ILE A CA 1
ATOM 890 C C . ILE A 1 115 ? 62.448 12.908 38.536 1.00 19.94 115 ILE A C 1
ATOM 891 O O . ILE A 1 115 ? 62.776 13.938 37.975 1.00 19.61 115 ILE A O 1
ATOM 896 N N . ALA A 1 116 ? 61.313 12.780 39.234 1.00 20.03 116 ALA A N 1
ATOM 897 C CA . ALA A 1 116 ? 60.395 13.879 39.442 1.00 21.24 116 ALA A CA 1
ATOM 898 C C . ALA A 1 116 ? 61.052 15.051 40.188 1.00 21.72 116 ALA A C 1
ATOM 899 O O . ALA A 1 116 ? 60.888 16.202 39.787 1.00 22.24 116 ALA A O 1
ATOM 901 N N . ASP A 1 117 ? 61.812 14.751 41.237 1.00 22.60 117 ASP A N 1
ATOM 902 C CA . ASP A 1 117 ? 62.521 15.768 42.003 1.00 23.77 117 ASP A CA 1
ATOM 903 C C . ASP A 1 117 ? 63.530 16.530 41.155 1.00 24.10 117 ASP A C 1
ATOM 904 O O . ASP A 1 117 ? 63.791 17.697 41.420 1.00 23.86 117 ASP A O 1
ATOM 909 N N . ALA A 1 118 ? 64.087 15.869 40.138 1.00 22.10 118 ALA A N 1
ATOM 910 C CA . ALA A 1 118 ? 65.050 16.474 39.234 1.00 22.48 118 ALA A CA 1
ATOM 911 C C . ALA A 1 118 ? 64.375 17.321 38.144 1.00 22.12 118 ALA A C 1
ATOM 912 O O . ALA A 1 118 ? 65.032 17.934 37.350 1.00 23.06 118 ALA A O 1
ATOM 914 N N . GLY A 1 119 ? 63.050 17.358 38.115 1.00 22.48 119 GLY A N 1
ATOM 915 C CA . GLY A 1 119 ? 62.315 18.211 37.205 1.00 23.20 119 GLY A CA 1
ATOM 916 C C . GLY A 1 119 ? 61.814 17.568 35.895 1.00 23.89 119 GLY A C 1
ATOM 917 O O . GLY A 1 119 ? 61.438 18.294 34.955 1.00 25.36 119 GLY A O 1
ATOM 918 N N . TYR A 1 120 ? 61.794 16.245 35.827 1.00 22.54 120 TYR A N 1
ATOM 919 C CA . TYR A 1 120 ? 61.255 15.522 34.652 1.00 21.42 120 TYR A CA 1
ATOM 920 C C . TYR A 1 120 ? 60.014 14.768 35.019 1.00 21.44 120 TYR A C 1
ATOM 921 O O . TYR A 1 120 ? 59.747 14.610 36.191 1.00 21.78 120 TYR A O 1
ATOM 930 N N . LYS A 1 121 ? 59.280 14.262 34.010 1.00 20.87 121 LYS A N 1
ATOM 931 C CA . LYS A 1 121 ? 58.129 13.383 34.215 1.00 21.05 121 LYS A CA 1
ATOM 932 C C . LYS A 1 121 ? 58.595 11.939 34.196 1.00 19.60 121 LYS A C 1
ATOM 933 O O . LYS A 1 121 ? 59.155 11.503 33.171 1.00 18.83 121 LYS A O 1
ATOM 939 N N . PRO A 1 122 ? 58.405 11.202 35.296 1.00 19.23 122 PRO A N 1
ATOM 940 C CA . PRO A 1 122 ? 58.809 9.804 35.320 1.00 19.46 122 PRO A CA 1
ATOM 941 C C . PRO A 1 122 ? 57.807 8.898 34.611 1.00 18.26 122 PRO A C 1
ATOM 942 O O . PRO A 1 122 ? 56.585 9.126 34.690 1.00 18.72 122 PRO A O 1
ATOM 946 N N . ILE A 1 123 ? 58.338 7.855 33.975 1.00 17.25 123 ILE A N 1
ATOM 947 C CA . ILE A 1 123 ? 57.556 6.839 33.249 1.00 17.28 123 ILE A CA 1
ATOM 948 C C . ILE A 1 123 ? 58.040 5.444 33.692 1.00 17.42 123 ILE A C 1
ATOM 949 O O . ILE A 1 123 ? 59.249 5.200 33.829 1.00 18.10 123 ILE A O 1
ATOM 954 N N . TYR A 1 124 ? 57.099 4.527 33.907 1.00 17.07 124 TYR A N 1
ATOM 955 C CA . TYR A 1 124 ? 57.402 3.125 34.213 1.00 16.29 124 TYR A CA 1
ATOM 956 C C . TYR A 1 124 ? 57.113 2.323 32.967 1.00 16.50 124 TYR A C 1
ATOM 957 O O . TYR A 1 124 ? 56.001 2.390 32.412 1.00 15.25 124 TYR A O 1
ATOM 966 N N . TYR A 1 125 ? 58.138 1.645 32.446 1.00 16.05 125 TYR A N 1
ATOM 967 C CA . TYR A 1 125 ? 58.008 0.810 31.238 1.00 15.71 125 TYR A CA 1
ATOM 968 C C . TYR A 1 125 ? 58.194 -0.632 31.658 1.00 16.62 125 TYR A C 1
ATOM 969 O O . TYR A 1 125 ? 59.082 -0.946 32.447 1.00 15.35 125 TYR A O 1
ATOM 978 N N . SER A 1 126 ? 57.368 -1.516 31.111 1.00 17.29 126 SER A N 1
ATOM 979 C CA . SER A 1 126 ? 57.439 -2.955 31.323 1.00 17.07 126 SER A CA 1
ATOM 980 C C . SER A 1 126 ? 56.423 -3.669 30.407 1.00 18.32 126 SER A C 1
ATOM 981 O O . SER A 1 126 ? 55.861 -3.064 29.487 1.00 17.41 126 SER A O 1
ATOM 984 N N . TYR A 1 127 ? 56.248 -4.967 30.624 1.00 18.15 127 TYR A N 1
ATOM 985 C CA . TYR A 1 127 ? 55.156 -5.705 29.983 1.00 18.00 127 TYR A CA 1
ATOM 986 C C . TYR A 1 127 ? 54.196 -6.194 31.085 1.00 18.98 127 TYR A C 1
ATOM 987 O O . TYR A 1 127 ? 54.550 -6.227 32.252 1.00 17.92 127 TYR A O 1
ATOM 996 N N . LYS A 1 128 ? 52.975 -6.530 30.697 1.00 20.43 128 LYS A N 1
ATOM 997 C CA . LYS A 1 128 ? 51.881 -6.782 31.628 1.00 21.47 128 LYS A CA 1
ATOM 998 C C . LYS A 1 128 ? 52.073 -7.936 32.625 1.00 21.64 128 LYS A C 1
ATOM 999 O O . LYS A 1 128 ? 51.964 -7.715 33.804 1.00 21.67 128 LYS A O 1
ATOM 1005 N N . PRO A 1 129 ? 52.329 -9.159 32.181 1.00 22.20 129 PRO A N 1
ATOM 1006 C CA . PRO A 1 129 ? 52.594 -10.240 33.138 1.00 22.10 129 PRO A CA 1
ATOM 1007 C C . PRO A 1 129 ? 53.766 -10.017 34.093 1.00 22.11 129 PRO A C 1
ATOM 1008 O O . PRO A 1 129 ? 53.691 -10.382 35.269 1.00 21.94 129 PRO A O 1
ATOM 1012 N N . PHE A 1 130 ? 54.833 -9.382 33.631 1.00 21.36 130 PHE A N 1
ATOM 1013 C CA . PHE A 1 130 ? 55.939 -9.075 34.516 1.00 21.94 130 PHE A CA 1
ATOM 1014 C C . PHE A 1 130 ? 55.502 -8.125 35.636 1.00 21.44 130 PHE A C 1
ATOM 1015 O O . PHE A 1 130 ? 55.866 -8.302 36.793 1.00 23.21 130 PHE A O 1
ATOM 1023 N N . THR A 1 131 ? 54.743 -7.105 35.272 1.00 22.41 131 THR A N 1
ATOM 1024 C CA . THR A 1 131 ? 54.301 -6.102 36.213 1.00 22.23 131 THR A CA 1
ATOM 1025 C C . THR A 1 131 ? 53.336 -6.753 37.207 1.00 23.76 131 THR A C 1
ATOM 1026 O O . THR A 1 131 ? 53.419 -6.540 38.420 1.00 22.86 131 THR A O 1
ATOM 1030 N N . HIS A 1 132 ? 52.438 -7.572 36.694 1.00 24.06 132 HIS A N 1
ATOM 1031 C CA . HIS A 1 132 ? 51.444 -8.229 37.554 1.00 26.50 132 HIS A CA 1
ATOM 1032 C C . HIS A 1 132 ? 52.100 -9.115 38.576 1.00 26.84 132 HIS A C 1
ATOM 1033 O O . HIS A 1 132 ? 51.662 -9.145 39.736 1.00 26.39 132 HIS A O 1
ATOM 1040 N N . ASP A 1 133 ? 53.124 -9.866 38.166 1.00 26.69 133 ASP A N 1
ATOM 1041 C CA . ASP A 1 133 ? 53.811 -10.761 39.088 1.00 28.49 133 ASP A CA 1
ATOM 1042 C C . ASP A 1 133 ? 54.804 -10.073 40.050 1.00 27.51 133 ASP A C 1
ATOM 1043 O O . ASP A 1 133 ? 55.096 -10.605 41.132 1.00 27.47 133 ASP A O 1
ATOM 1048 N N . ASN A 1 134 ? 55.327 -8.898 39.677 1.00 26.30 134 ASN A N 1
ATOM 1049 C CA . ASN A 1 134 ? 56.518 -8.361 40.358 1.00 24.90 134 ASN A CA 1
ATOM 1050 C C . ASN A 1 134 ? 56.402 -7.016 41.058 1.00 23.80 134 ASN A C 1
ATOM 1051 O O . ASN A 1 134 ? 57.256 -6.669 41.876 1.00 22.69 134 ASN A O 1
ATOM 1056 N N . VAL A 1 135 ? 55.389 -6.237 40.731 1.00 23.57 135 VAL A N 1
ATOM 1057 C CA . VAL A 1 135 ? 55.159 -4.978 41.425 1.00 24.24 135 VAL A CA 1
ATOM 1058 C C . VAL A 1 135 ? 53.670 -4.841 41.690 1.00 23.74 135 VAL A C 1
ATOM 1059 O O . VAL A 1 135 ? 52.900 -5.650 41.238 1.00 23.40 135 VAL A O 1
ATOM 1063 N N . ASP A 1 136 ? 53.301 -3.786 42.407 1.00 24.04 136 ASP A N 1
ATOM 1064 C CA . ASP A 1 136 ? 51.912 -3.372 42.523 1.00 24.54 136 ASP A CA 1
ATOM 1065 C C . ASP A 1 136 ? 51.786 -2.082 41.718 1.00 23.52 136 ASP A C 1
ATOM 1066 O O . ASP A 1 136 ? 52.123 -0.990 42.202 1.00 21.12 136 ASP A O 1
ATOM 1071 N N . TYR A 1 137 ? 51.313 -2.198 40.471 1.00 23.05 137 TYR A N 1
ATOM 1072 C CA . TYR A 1 137 ? 51.304 -1.026 39.605 1.00 22.62 137 TYR A CA 1
ATOM 1073 C C . TYR A 1 137 ? 50.310 0.032 40.031 1.00 21.95 137 TYR A C 1
ATOM 1074 O O . TYR A 1 137 ? 50.474 1.213 39.717 1.00 21.46 137 TYR A O 1
ATOM 1083 N N . GLN A 1 138 ? 49.282 -0.362 40.782 1.00 23.26 138 GLN A N 1
ATOM 1084 C CA . GLN A 1 138 ? 48.348 0.624 41.300 1.00 23.10 138 GLN A CA 1
ATOM 1085 C C . GLN A 1 138 ? 49.026 1.556 42.282 1.00 21.72 138 GLN A C 1
ATOM 1086 O O . GLN A 1 138 ? 48.684 2.728 42.342 1.00 21.82 138 GLN A O 1
ATOM 1092 N N . GLN A 1 139 ? 50.040 1.073 43.001 1.00 21.07 139 GLN A N 1
ATOM 1093 C CA . GLN A 1 139 ? 50.828 1.937 43.893 1.00 20.11 139 GLN A CA 1
ATOM 1094 C C . GLN A 1 139 ? 51.700 2.911 43.093 1.00 20.05 139 GLN A C 1
ATOM 1095 O O . GLN A 1 139 ? 51.907 4.071 43.490 1.00 17.76 139 GLN A O 1
ATOM 1101 N N . ILE A 1 140 ? 52.175 2.449 41.931 1.00 19.39 140 ILE A N 1
ATOM 1102 C CA . ILE A 1 140 ? 52.937 3.354 41.048 1.00 19.99 140 ILE A CA 1
ATOM 1103 C C . ILE A 1 140 ? 52.055 4.446 40.488 1.00 20.11 140 ILE A C 1
ATOM 1104 O O . ILE A 1 140 ? 52.398 5.631 40.539 1.00 20.23 140 ILE A O 1
ATOM 1109 N N . LEU A 1 141 ? 50.874 4.079 39.998 1.00 21.19 141 LEU A N 1
ATOM 1110 C CA . LEU A 1 141 ? 49.944 5.073 39.514 1.00 22.55 141 LEU A CA 1
ATOM 1111 C C . LEU A 1 141 ? 49.389 5.993 40.615 1.00 23.04 141 LEU A C 1
ATOM 1112 O O . LEU A 1 141 ? 49.051 7.133 40.339 1.00 24.48 141 LEU A O 1
ATOM 1117 N N . ALA A 1 142 ? 49.271 5.501 41.836 1.00 23.32 142 ALA A N 1
ATOM 1118 C CA . ALA A 1 142 ? 48.768 6.348 42.924 1.00 24.68 142 ALA A CA 1
ATOM 1119 C C . ALA A 1 142 ? 49.730 7.476 43.225 1.00 25.23 142 ALA A C 1
ATOM 1120 O O . ALA A 1 142 ? 49.334 8.512 43.724 1.00 25.67 142 ALA A O 1
ATOM 1122 N N . GLN A 1 143 ? 51.017 7.267 42.971 1.00 24.71 143 GLN A N 1
ATOM 1123 C CA . GLN A 1 143 ? 51.998 8.325 43.214 1.00 23.80 143 GLN A CA 1
ATOM 1124 C C . GLN A 1 143 ? 52.280 9.120 41.925 1.00 23.36 143 GLN A C 1
ATOM 1125 O O . GLN A 1 143 ? 52.559 10.321 41.979 1.00 23.86 143 GLN A O 1
ATOM 1131 N N . PHE A 1 144 ? 52.191 8.440 40.769 1.00 22.50 144 PHE A N 1
ATOM 1132 C CA . PHE A 1 144 ? 52.503 9.004 39.454 1.00 22.23 144 PHE A CA 1
ATOM 1133 C C . PHE A 1 144 ? 51.417 8.653 38.406 1.00 22.68 144 PHE A C 1
ATOM 1134 O O . PHE A 1 144 ? 51.510 7.596 37.729 1.00 21.78 144 PHE A O 1
ATOM 1142 N N . PRO A 1 145 ? 50.338 9.441 38.350 1.00 23.86 145 PRO A N 1
ATOM 1143 C CA . PRO A 1 145 ? 49.225 9.150 37.432 1.00 24.83 145 PRO A CA 1
ATOM 1144 C C . PRO A 1 145 ? 49.617 9.034 35.952 1.00 23.64 145 PRO A C 1
ATOM 1145 O O . PRO A 1 145 ? 50.498 9.724 35.480 1.00 23.55 145 PRO A O 1
ATOM 1149 N N . ASN A 1 146 ? 48.951 8.1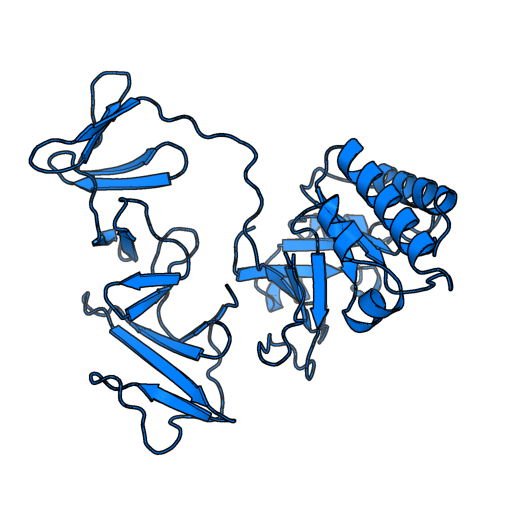40 35.232 1.00 23.52 146 ASN A N 1
ATOM 1150 C CA . ASN A 1 146 ? 49.152 7.994 33.794 1.00 23.25 146 ASN A CA 1
ATOM 1151 C C . ASN A 1 146 ? 50.610 7.980 33.391 1.00 22.02 146 ASN A C 1
ATOM 1152 O O . ASN A 1 146 ? 51.022 8.705 32.501 1.00 21.63 146 ASN A O 1
ATOM 1157 N N . SER A 1 147 ? 51.391 7.180 34.105 1.00 21.93 147 SER A N 1
ATOM 1158 C CA . SER A 1 147 ? 52.823 7.129 33.880 1.00 21.04 147 SER A CA 1
ATOM 1159 C C . SER A 1 147 ? 53.312 5.854 33.195 1.00 20.45 147 SER A C 1
ATOM 1160 O O . SER A 1 147 ? 54.517 5.601 33.161 1.00 19.02 147 SER A O 1
ATOM 1163 N N . LEU A 1 148 ? 52.414 5.022 32.655 1.00 20.09 148 LEU A N 1
ATOM 1164 C CA . LEU A 1 148 ? 52.880 3.716 32.145 1.00 19.90 148 LEU A CA 1
ATOM 1165 C C . LEU A 1 148 ? 53.160 3.692 30.640 1.00 18.96 148 LEU A C 1
ATOM 1166 O O . LEU A 1 148 ? 52.477 4.296 29.819 1.00 19.71 148 LEU A O 1
ATOM 1171 N N . TRP A 1 149 ? 54.195 2.972 30.299 1.00 18.53 149 TRP A N 1
ATOM 1172 C CA . TRP A 1 149 ? 54.560 2.693 28.923 1.00 18.09 149 TRP A CA 1
ATOM 1173 C C . TRP A 1 149 ? 54.616 1.174 28.882 1.00 18.50 149 TRP A C 1
ATOM 1174 O O . TRP A 1 149 ? 55.487 0.580 29.498 1.00 18.23 149 TRP A O 1
ATOM 1185 N N . ILE A 1 150 ? 53.663 0.543 28.192 1.00 18.71 150 ILE A N 1
ATOM 1186 C CA . ILE A 1 150 ? 53.487 -0.923 28.265 1.00 19.21 150 ILE A CA 1
ATOM 1187 C C . ILE A 1 150 ? 53.723 -1.572 26.901 1.00 19.38 150 ILE A C 1
ATOM 1188 O O . ILE A 1 150 ? 53.259 -1.082 25.866 1.00 18.41 150 ILE A O 1
ATOM 1193 N N . ALA A 1 151 ? 54.470 -2.675 26.920 1.00 18.61 151 ALA A N 1
ATOM 1194 C CA . ALA A 1 151 ? 54.776 -3.443 25.721 1.00 19.03 151 ALA A CA 1
ATOM 1195 C C . ALA A 1 151 ? 53.771 -4.585 25.576 1.00 18.94 151 ALA A C 1
ATOM 1196 O O . ALA A 1 151 ? 53.446 -5.231 26.555 1.00 19.19 151 ALA A O 1
ATOM 1198 N N . GLY A 1 152 ? 53.253 -4.765 24.361 1.00 19.03 152 GLY A N 1
ATOM 1199 C CA . GLY A 1 152 ? 52.376 -5.889 24.012 1.00 18.47 152 GLY A CA 1
ATOM 1200 C C . GLY A 1 152 ? 52.296 -5.965 22.501 1.00 18.62 152 GLY A C 1
ATOM 1201 O O . GLY A 1 152 ? 51.794 -5.041 21.859 1.00 17.05 152 GLY A O 1
ATOM 1202 N N . TYR A 1 153 ? 52.974 -6.963 21.916 1.00 19.83 153 TYR A N 1
ATOM 1203 C CA . TYR A 1 153 ? 53.261 -6.993 20.505 1.00 20.20 153 TYR A CA 1
ATOM 1204 C C . TYR A 1 153 ? 52.273 -7.845 19.697 1.00 20.83 153 TYR A C 1
ATOM 1205 O O . TYR A 1 153 ? 52.277 -7.770 18.487 1.00 19.82 153 TYR A O 1
ATOM 1214 N N . GLY A 1 154 ? 51.458 -8.655 20.366 1.00 22.43 154 GLY A N 1
ATOM 1215 C CA . GLY A 1 154 ? 50.550 -9.554 19.658 1.00 23.98 154 GLY A CA 1
ATOM 1216 C C . GLY A 1 154 ? 51.333 -10.598 18.891 1.00 23.77 154 GLY A C 1
ATOM 1217 O O . GLY A 1 154 ? 52.168 -11.297 19.461 1.00 23.09 154 GLY A O 1
ATOM 1218 N N . LEU A 1 155 ? 51.062 -10.693 17.595 1.00 24.82 155 LEU A N 1
ATOM 1219 C CA . LEU A 1 155 ? 51.780 -11.584 16.699 1.00 26.57 155 LEU A CA 1
ATOM 1220 C C . LEU A 1 155 ? 53.121 -10.978 16.261 1.00 25.88 155 LEU A C 1
ATOM 1221 O O . LEU A 1 155 ? 53.922 -11.616 15.569 1.00 26.07 155 LEU A O 1
ATOM 1226 N N . ASN A 1 156 ? 53.361 -9.722 16.641 1.00 25.29 156 ASN A N 1
ATOM 1227 C CA . ASN A 1 156 ? 54.641 -9.051 16.384 1.00 24.14 156 ASN A CA 1
ATOM 1228 C C . ASN A 1 156 ? 55.018 -8.984 14.928 1.00 25.49 156 ASN A C 1
ATOM 1229 O O . ASN A 1 156 ? 56.143 -9.267 14.561 1.00 24.04 156 ASN A O 1
ATOM 1234 N N . ASP A 1 157 ? 54.071 -8.569 14.088 1.00 26.93 157 ASP A N 1
ATOM 1235 C CA . ASP A 1 157 ? 54.290 -8.492 12.648 1.00 28.33 157 ASP A CA 1
ATOM 1236 C C . ASP A 1 157 ? 54.662 -7.098 12.183 1.00 27.81 157 ASP A C 1
ATOM 1237 O O . ASP A 1 157 ? 54.811 -6.848 10.978 1.00 27.31 157 ASP A O 1
ATOM 1242 N N . GLY A 1 158 ? 54.801 -6.171 13.137 1.00 26.99 158 GLY A N 1
ATOM 1243 C CA . GLY A 1 158 ? 55.308 -4.845 12.853 1.00 26.40 158 GLY A CA 1
ATOM 1244 C C . GLY A 1 158 ? 54.255 -3.779 12.757 1.00 25.22 158 GLY A C 1
ATOM 1245 O O . GLY A 1 158 ? 54.601 -2.645 12.505 1.00 24.15 158 GLY A O 1
ATOM 1246 N N . THR A 1 159 ? 52.977 -4.150 12.891 1.00 25.41 159 THR A N 1
ATOM 1247 C CA . THR A 1 159 ? 51.878 -3.202 12.909 1.00 25.20 159 THR A CA 1
ATOM 1248 C C . THR A 1 159 ? 51.195 -3.262 14.261 1.00 24.30 159 THR A C 1
ATOM 1249 O O . THR A 1 159 ? 51.343 -4.255 15.009 1.00 23.54 159 THR A O 1
ATOM 1253 N N . ALA A 1 160 ? 50.451 -2.210 14.585 1.00 23.03 160 ALA A N 1
ATOM 1254 C CA . ALA A 1 160 ? 49.740 -2.127 15.835 1.00 23.40 160 ALA A CA 1
ATOM 1255 C C . ALA A 1 160 ? 48.432 -2.849 15.645 1.00 23.89 160 ALA A C 1
ATOM 1256 O O . ALA A 1 160 ? 47.668 -2.460 14.766 1.00 23.55 160 ALA A O 1
ATOM 1258 N N . ASN A 1 161 ? 48.213 -3.893 16.443 1.00 24.23 161 ASN A N 1
ATOM 1259 C CA . ASN A 1 161 ? 47.030 -4.715 16.396 1.00 25.87 161 ASN A CA 1
ATOM 1260 C C . ASN A 1 161 ? 46.271 -4.592 17.714 1.00 24.36 161 ASN A C 1
ATOM 1261 O O . ASN A 1 161 ? 46.610 -5.206 18.739 1.00 22.11 161 ASN A O 1
ATOM 1266 N N . PHE A 1 162 ? 45.196 -3.822 17.670 1.00 23.72 162 PHE A N 1
ATOM 1267 C CA . PHE A 1 162 ? 44.476 -3.431 18.887 1.00 24.01 162 PHE A CA 1
ATOM 1268 C C . PHE A 1 162 ? 43.873 -4.611 19.646 1.00 24.61 162 PHE A C 1
ATOM 1269 O O . PHE A 1 162 ? 43.560 -4.483 20.842 1.00 23.76 162 PHE A O 1
ATOM 1277 N N . GLU A 1 163 ? 43.662 -5.742 18.958 1.00 25.57 163 GLU A N 1
ATOM 1278 C CA . GLU A 1 163 ? 43.144 -6.932 19.645 1.00 28.63 163 GLU A CA 1
ATOM 1279 C C . GLU A 1 163 ? 44.095 -7.398 20.758 1.00 29.42 163 GLU A C 1
ATOM 1280 O O . GLU A 1 163 ? 43.655 -7.964 21.760 1.00 28.70 163 GLU A O 1
ATOM 1286 N N . TYR A 1 164 ? 45.390 -7.121 20.582 1.00 29.09 164 TYR A N 1
ATOM 1287 C CA . TYR A 1 164 ? 46.400 -7.420 21.603 1.00 30.51 164 TYR A CA 1
ATOM 1288 C C . TYR A 1 164 ? 46.825 -6.226 22.465 1.00 30.26 164 TYR A C 1
ATOM 1289 O O . TYR A 1 164 ? 47.884 -6.257 23.107 1.00 30.15 164 TYR A O 1
ATOM 1298 N N . PHE A 1 165 ? 45.983 -5.192 22.530 1.00 29.71 165 PHE A N 1
ATOM 1299 C CA . PHE A 1 165 ? 46.269 -4.023 23.359 1.00 29.97 165 PHE A CA 1
ATOM 1300 C C . PHE A 1 165 ? 46.336 -4.410 24.848 1.00 30.32 165 PHE A C 1
ATOM 1301 O O . PHE A 1 165 ? 45.365 -4.959 25.380 1.00 30.54 165 PHE A O 1
ATOM 1309 N N . PRO A 1 166 ? 47.445 -4.150 25.542 1.00 30.28 166 PRO A N 1
ATOM 1310 C CA . PRO A 1 166 ? 47.478 -4.490 26.975 1.00 31.21 166 PRO A CA 1
ATOM 1311 C C . PRO A 1 166 ? 46.363 -3.769 27.746 1.00 32.40 166 PRO A C 1
ATOM 1312 O O . PRO A 1 166 ? 46.095 -2.564 27.629 1.00 34.36 166 PRO A O 1
ATOM 1316 N N . SER A 1 167 ? 45.655 -4.516 28.533 1.00 32.06 167 SER A N 1
ATOM 1317 C CA . SER A 1 167 ? 44.598 -3.907 29.311 1.00 33.00 167 SER A CA 1
ATOM 1318 C C . SER A 1 167 ? 45.159 -3.591 30.673 1.00 31.48 167 SER A C 1
ATOM 1319 O O . SER A 1 167 ? 45.262 -4.452 31.538 1.00 31.35 167 SER A O 1
ATOM 1322 N N . MET A 1 168 ? 45.554 -2.334 30.834 1.00 29.85 168 MET A N 1
ATOM 1323 C CA . MET A 1 168 ? 45.947 -1.821 32.134 1.00 28.69 168 MET A CA 1
ATOM 1324 C C . MET A 1 168 ? 45.470 -0.397 32.287 1.00 27.63 168 MET A C 1
ATOM 1325 O O . MET A 1 168 ? 45.330 0.309 31.300 1.00 26.35 168 MET A O 1
ATOM 1330 N N . ASP A 1 169 ? 45.242 0.042 33.516 1.00 26.76 169 ASP A N 1
ATOM 1331 C CA . ASP A 1 169 ? 44.951 1.467 33.752 1.00 27.40 169 ASP A CA 1
ATOM 1332 C C . ASP A 1 169 ? 46.217 2.302 33.553 1.00 25.49 169 ASP A C 1
ATOM 1333 O O . ASP A 1 169 ? 47.319 1.770 33.629 1.00 25.07 169 ASP A O 1
ATOM 1338 N N . GLY A 1 170 ? 46.057 3.592 33.294 1.00 23.99 170 GLY A N 1
ATOM 1339 C CA . GLY A 1 170 ? 47.165 4.540 33.336 1.00 22.63 170 GLY A CA 1
ATOM 1340 C C . GLY A 1 170 ? 48.170 4.507 32.186 1.00 22.05 170 GLY A C 1
ATOM 1341 O O . GLY A 1 170 ? 49.265 5.099 32.263 1.00 21.79 170 GLY A O 1
ATOM 1342 N N . ILE A 1 171 ? 47.831 3.825 31.112 1.00 21.47 171 ILE A N 1
ATOM 1343 C CA . ILE A 1 171 ? 48.766 3.713 29.992 1.00 21.42 171 ILE A CA 1
ATOM 1344 C C . ILE A 1 171 ? 48.871 4.991 29.197 1.00 20.52 171 ILE A C 1
ATOM 1345 O O . ILE A 1 171 ? 47.911 5.445 28.583 1.00 19.92 171 ILE A O 1
ATOM 1350 N N . ARG A 1 172 ? 50.075 5.564 29.182 1.00 18.41 172 ARG A N 1
ATOM 1351 C CA . ARG A 1 172 ? 50.401 6.690 28.339 1.00 18.67 172 ARG A CA 1
ATOM 1352 C C . ARG A 1 172 ? 50.894 6.332 26.934 1.00 17.90 172 ARG A C 1
ATOM 1353 O O . ARG A 1 172 ? 50.557 7.025 25.969 1.00 19.81 172 ARG A O 1
ATOM 1361 N N . TRP A 1 173 ? 51.745 5.310 26.821 1.00 17.52 173 TRP A N 1
ATOM 1362 C CA . TRP A 1 173 ? 52.319 4.910 25.542 1.00 17.54 173 TRP A CA 1
ATOM 1363 C C . TRP A 1 173 ? 52.235 3.385 25.439 1.00 16.58 173 TRP A C 1
ATOM 1364 O O . TRP A 1 173 ? 52.264 2.689 26.462 1.00 17.04 173 TRP A O 1
ATOM 1375 N N . TRP A 1 174 ? 52.209 2.885 24.211 1.00 16.29 174 TRP A N 1
ATOM 1376 C CA . TRP A 1 174 ? 52.109 1.467 23.922 1.00 14.77 174 TRP A CA 1
ATOM 1377 C C . TRP A 1 174 ? 53.203 1.069 22.937 1.00 14.61 174 TRP A C 1
ATOM 1378 O O . TRP A 1 174 ? 53.284 1.562 21.812 1.00 15.03 174 TRP A O 1
ATOM 1389 N N . GLN A 1 175 ? 54.103 0.198 23.387 1.00 14.76 175 GLN A N 1
ATOM 1390 C CA . GLN A 1 175 ? 55.096 -0.395 22.488 1.00 14.76 175 GLN A CA 1
ATOM 1391 C C . GLN A 1 175 ? 54.457 -1.616 21.808 1.00 16.79 175 GLN A C 1
ATOM 1392 O O . GLN A 1 175 ? 54.290 -2.660 22.420 1.00 15.75 175 GLN A O 1
ATOM 1398 N N . TYR A 1 176 ? 54.028 -1.424 20.570 1.00 17.07 176 TYR A N 1
ATOM 1399 C CA . TYR A 1 176 ? 53.198 -2.378 19.875 1.00 17.88 176 TYR A CA 1
ATOM 1400 C C . TYR A 1 176 ? 53.903 -3.401 19.010 1.00 18.33 176 TYR A C 1
ATOM 1401 O O . TYR A 1 176 ? 53.276 -4.377 18.580 1.00 19.09 176 TYR A O 1
ATOM 1410 N N . SER A 1 177 ? 55.195 -3.219 18.800 1.00 18.35 177 SER A N 1
ATOM 1411 C CA . SER A 1 177 ? 56.006 -4.199 18.076 1.00 18.78 177 SER A CA 1
ATOM 1412 C C . SER A 1 177 ? 57.488 -3.970 18.300 1.00 19.12 177 SER A C 1
ATOM 1413 O O . SER A 1 177 ? 57.907 -2.830 18.622 1.00 17.79 177 SER A O 1
ATOM 1416 N N . SER A 1 178 ? 58.258 -5.050 18.136 1.00 19.22 178 SER A N 1
ATOM 1417 C CA . SER A 1 178 ? 59.714 -4.993 18.116 1.00 19.81 178 SER A CA 1
ATOM 1418 C C . SER A 1 178 ? 60.261 -5.403 16.741 1.00 20.80 178 SER A C 1
ATOM 1419 O O . SER A 1 178 ? 61.451 -5.575 16.575 1.00 20.05 178 SER A O 1
ATOM 1422 N N . ASN A 1 179 ? 59.371 -5.573 15.766 1.00 20.55 179 ASN A N 1
ATOM 1423 C CA . ASN A 1 179 ? 59.735 -6.117 14.462 1.00 22.14 179 ASN A CA 1
ATOM 1424 C C . ASN A 1 179 ? 59.692 -5.078 13.365 1.00 22.39 179 ASN A C 1
ATOM 1425 O O . ASN A 1 179 ? 58.592 -4.622 13.017 1.00 24.31 179 ASN A O 1
ATOM 1430 N N . PRO A 1 180 ? 60.829 -4.693 12.784 1.00 21.68 180 PRO A N 1
ATOM 1431 C CA . PRO A 1 180 ? 62.192 -5.142 13.133 1.00 22.18 180 PRO A CA 1
ATOM 1432 C C . PRO A 1 180 ? 62.937 -4.275 14.170 1.00 21.62 180 PRO A C 1
ATOM 1433 O O . PRO A 1 180 ? 64.051 -4.627 14.567 1.00 23.30 180 PRO A O 1
ATOM 1437 N N . PHE A 1 181 ? 62.310 -3.206 14.634 1.00 20.42 181 PHE A N 1
ATOM 1438 C CA . PHE A 1 181 ? 62.827 -2.335 15.697 1.00 19.95 181 PHE A CA 1
ATOM 1439 C C . PHE A 1 181 ? 61.622 -1.985 16.587 1.00 20.27 181 PHE A C 1
ATOM 1440 O O . PHE A 1 181 ? 60.480 -2.249 16.204 1.00 19.88 181 PHE A O 1
ATOM 1448 N N . ASP A 1 182 ? 61.877 -1.379 17.741 1.00 18.10 182 ASP A N 1
ATOM 1449 C CA . ASP A 1 182 ? 60.845 -1.036 18.704 1.00 18.27 182 ASP A CA 1
ATOM 1450 C C . ASP A 1 182 ? 59.947 0.147 18.256 1.00 17.67 182 ASP A C 1
ATOM 1451 O O . ASP A 1 182 ? 60.418 1.244 18.043 1.00 18.33 182 ASP A O 1
ATOM 1456 N N . LYS A 1 183 ? 58.642 -0.118 18.162 1.00 18.60 183 LYS A N 1
ATOM 1457 C CA . LYS A 1 183 ? 57.629 0.813 17.652 1.00 17.90 183 LYS A CA 1
ATOM 1458 C C . LYS A 1 183 ? 56.614 1.164 18.708 1.00 17.48 183 LYS A C 1
ATOM 1459 O O . LYS A 1 183 ? 56.121 0.277 19.423 1.00 17.11 183 LYS A O 1
ATOM 1465 N N . ASN A 1 184 ? 56.294 2.464 18.798 1.00 17.18 184 ASN A N 1
ATOM 1466 C CA . ASN A 1 184 ? 55.395 2.965 19.844 1.00 17.84 184 ASN A CA 1
ATOM 1467 C C . ASN A 1 184 ? 54.342 3.908 19.322 1.00 18.40 184 ASN A C 1
ATOM 1468 O O . ASN A 1 184 ? 54.572 4.628 18.352 1.00 19.59 184 ASN A O 1
ATOM 1473 N N . ILE A 1 185 ? 53.194 3.887 19.980 1.00 18.67 185 ILE A N 1
ATOM 1474 C CA . ILE A 1 185 ? 52.120 4.823 19.709 1.00 18.80 185 ILE A CA 1
ATOM 1475 C C . ILE A 1 185 ? 51.624 5.447 21.003 1.00 17.45 185 ILE A C 1
ATOM 1476 O O . ILE A 1 185 ? 51.569 4.803 22.071 1.00 16.69 185 ILE A O 1
ATOM 1481 N N . VAL A 1 186 ? 51.268 6.716 20.913 1.00 17.78 186 VAL A N 1
ATOM 1482 C CA . VAL A 1 186 ? 50.892 7.532 22.031 1.00 17.87 186 VAL A CA 1
ATOM 1483 C C . VAL A 1 186 ? 49.383 7.466 22.324 1.00 19.37 186 VAL A C 1
ATOM 1484 O O . VAL A 1 186 ? 48.577 7.656 21.443 1.00 21.01 186 VAL A O 1
ATOM 1488 N N . LEU A 1 187 ? 49.034 7.126 23.554 1.00 20.19 187 LEU A N 1
ATOM 1489 C CA . LEU A 1 187 ? 47.643 7.018 23.991 1.00 21.40 187 LEU A CA 1
ATOM 1490 C C . LEU A 1 187 ? 47.090 8.288 24.666 1.00 22.81 187 LEU A C 1
ATOM 1491 O O . LEU A 1 187 ? 45.863 8.501 24.700 1.00 22.58 187 LEU A O 1
ATOM 1496 N N . LEU A 1 188 ? 47.979 9.105 25.251 1.00 22.43 188 LEU A N 1
ATOM 1497 C CA . LEU A 1 188 ? 47.568 10.349 25.937 1.00 22.71 188 LEU A CA 1
ATOM 1498 C C . LEU A 1 188 ? 48.413 11.519 25.497 1.00 23.73 188 LEU A C 1
ATOM 1499 O O . LEU A 1 188 ? 49.661 11.392 25.364 1.00 23.40 188 LEU A O 1
ATOM 1504 N N . ASP A 1 189 ? 47.786 12.679 25.295 1.00 23.40 189 ASP A N 1
ATOM 1505 C CA . ASP A 1 189 ? 48.537 13.897 25.044 1.00 24.23 189 ASP A CA 1
ATOM 1506 C C . ASP A 1 189 ? 49.449 14.186 26.253 1.00 24.62 189 ASP A C 1
ATOM 1507 O O . ASP A 1 189 ? 49.106 13.841 27.395 1.00 24.40 189 ASP A O 1
ATOM 1512 N N . ASP A 1 190 ? 50.554 14.864 25.999 1.00 26.26 190 ASP A N 1
ATOM 1513 C CA . ASP A 1 190 ? 51.439 15.321 27.065 1.00 28.28 190 ASP A CA 1
ATOM 1514 C C . ASP A 1 190 ? 50.610 16.238 27.976 1.00 31.53 190 ASP A C 1
ATOM 1515 O O . ASP A 1 190 ? 49.778 17.001 27.489 1.00 30.30 190 ASP A O 1
ATOM 1520 N N . GLU A 1 191 ? 50.812 16.128 29.284 1.00 35.53 191 GLU A N 1
ATOM 1521 C CA . GLU A 1 191 ? 50.218 17.073 30.231 1.00 39.75 191 GLU A CA 1
ATOM 1522 C C . GLU A 1 191 ? 50.706 18.470 29.885 1.00 42.92 191 GLU A C 1
ATOM 1523 O O . GLU A 1 191 ? 51.867 18.675 29.504 1.00 41.68 191 GLU A O 1
ATOM 1529 N N . GLU A 1 192 ? 49.796 19.424 30.013 1.00 47.86 192 GLU A N 1
ATOM 1530 C CA . GLU A 1 192 ? 50.093 20.820 29.768 1.00 51.49 192 GLU A CA 1
ATOM 1531 C C . GLU A 1 192 ? 50.054 21.525 31.113 1.00 54.16 192 GLU A C 1
ATOM 1532 O O . GLU A 1 192 ? 48.971 21.755 31.665 1.00 54.27 192 GLU A O 1
ATOM 1538 N N . ASP A 1 193 ? 51.238 21.828 31.656 1.00 57.19 193 ASP A N 1
ATOM 1539 C CA . ASP A 1 193 ? 51.347 22.489 32.970 1.00 59.53 193 ASP A CA 1
ATOM 1540 C C . ASP A 1 193 ? 51.438 24.032 32.829 1.00 60.83 193 ASP A C 1
ATOM 1541 O O . ASP A 1 193 ? 51.647 24.739 33.821 1.00 61.01 193 ASP A O 1
ATOM 1546 N N . ASP A 1 194 ? 51.291 24.532 31.596 1.00 62.31 194 ASP A N 1
ATOM 1547 C CA . ASP A 1 194 ? 51.205 25.968 31.318 1.00 63.14 194 ASP A CA 1
ATOM 1548 C C . ASP A 1 194 ? 49.738 26.373 31.228 1.00 63.26 194 ASP A C 1
ATOM 1549 O O . ASP A 1 194 ? 49.087 26.127 30.203 1.00 63.98 194 ASP A O 1
ATOM 1554 N N . LYS A 1 195 ? 49.207 26.977 32.290 1.00 63.06 195 LYS A N 1
ATOM 1555 C CA . LYS A 1 195 ? 47.833 27.489 32.253 1.00 62.77 195 LYS A CA 1
ATOM 1556 C C . LYS A 1 195 ? 47.763 28.609 31.212 1.00 61.68 195 LYS A C 1
ATOM 1557 O O . LYS A 1 195 ? 48.416 29.646 31.386 1.00 61.90 195 LYS A O 1
ATOM 1563 N N . PRO A 1 196 ? 47.022 28.413 30.116 1.00 59.97 196 PRO A N 1
ATOM 1564 C CA . PRO A 1 196 ? 46.920 29.476 29.110 1.00 58.48 196 PRO A CA 1
ATOM 1565 C C . PRO A 1 196 ? 46.151 30.674 29.674 1.00 56.31 196 PRO A C 1
ATOM 1566 O O . PRO A 1 196 ? 45.365 30.515 30.607 1.00 56.16 196 PRO A O 1
ATOM 1570 N N . LYS A 1 197 ? 46.419 31.857 29.136 1.00 53.69 197 LYS A N 1
ATOM 1571 C CA . LYS A 1 197 ? 45.744 33.074 29.564 1.00 51.62 197 LYS A CA 1
ATOM 1572 C C . LYS A 1 197 ? 44.690 33.404 28.477 1.00 48.17 197 LYS A C 1
ATOM 1573 O O . LYS A 1 197 ? 44.935 33.232 27.261 1.00 48.31 197 LYS A O 1
ATOM 1579 N N . THR A 1 198 ? 43.520 33.861 28.930 1.00 44.01 198 THR A N 1
ATOM 1580 C CA . THR A 1 198 ? 42.472 34.380 28.032 1.00 40.76 198 THR A CA 1
ATOM 1581 C C . THR A 1 198 ? 42.579 35.908 28.026 1.00 37.21 198 THR A C 1
ATOM 1582 O O . THR A 1 198 ? 42.134 36.544 28.955 1.00 37.52 198 THR A O 1
ATOM 1586 N N . ALA A 1 199 ? 43.214 36.462 26.997 1.00 33.48 199 ALA A N 1
ATOM 1587 C CA . ALA A 1 199 ? 43.480 37.905 26.864 1.00 30.87 199 ALA A CA 1
ATOM 1588 C C . ALA A 1 199 ? 42.243 38.711 26.423 1.00 27.30 199 ALA A C 1
ATOM 1589 O O . ALA A 1 199 ? 42.272 39.383 25.407 1.00 25.77 199 ALA A O 1
ATOM 1591 N N . GLY A 1 200 ? 41.224 38.683 27.254 1.00 26.35 200 GLY A N 1
ATOM 1592 C CA . GLY A 1 200 ? 39.953 39.322 26.960 1.00 25.83 200 GLY A CA 1
ATOM 1593 C C . GLY A 1 200 ? 38.830 38.554 27.607 1.00 26.19 200 GLY A C 1
ATOM 1594 O O . GLY A 1 200 ? 39.050 37.711 28.464 1.00 27.57 200 GLY A O 1
ATOM 1595 N N . THR A 1 201 ? 37.608 38.848 27.203 1.00 26.09 201 THR A N 1
ATOM 1596 C CA . THR A 1 201 ? 36.442 38.275 27.831 1.00 27.05 201 THR A CA 1
ATOM 1597 C C . THR A 1 201 ? 35.484 37.806 26.748 1.00 25.87 201 THR A C 1
ATOM 1598 O O . THR A 1 201 ? 35.160 38.578 25.844 1.00 24.39 201 THR A O 1
ATOM 1602 N N . TRP A 1 202 ? 35.001 36.571 26.877 1.00 24.40 202 TRP A N 1
ATOM 1603 C CA . TRP A 1 202 ? 33.933 36.073 26.020 1.00 24.47 202 TRP A CA 1
ATOM 1604 C C . TRP A 1 202 ? 32.579 36.729 26.362 1.00 24.38 202 TRP A C 1
ATOM 1605 O O . TRP A 1 202 ? 32.195 36.859 27.540 1.00 23.74 202 TRP A O 1
ATOM 1616 N N . LYS A 1 203 ? 31.853 37.141 25.332 1.00 23.63 203 LYS A N 1
ATOM 1617 C CA . LYS A 1 203 ? 30.555 37.774 25.493 1.00 24.69 203 LYS A CA 1
ATOM 1618 C C . LYS A 1 203 ? 29.551 36.974 24.657 1.00 24.25 203 LYS A C 1
ATOM 1619 O O . LYS A 1 203 ? 29.844 36.577 23.548 1.00 23.97 203 LYS A O 1
ATOM 1625 N N . GLN A 1 204 ? 28.384 36.734 25.207 1.00 24.21 204 GLN A N 1
ATOM 1626 C CA . GLN A 1 204 ? 27.326 36.040 24.481 1.00 24.42 204 GLN A CA 1
ATOM 1627 C C . GLN A 1 204 ? 26.177 37.009 24.191 1.00 24.99 204 GLN A C 1
ATOM 1628 O O . GLN A 1 204 ? 25.618 37.626 25.106 1.00 23.26 204 GLN A O 1
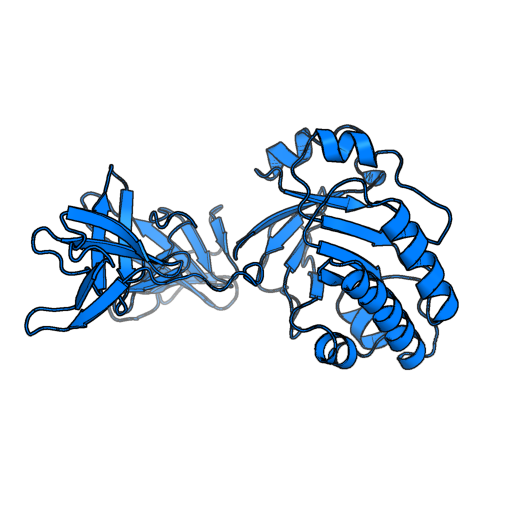ATOM 1634 N N . ASP A 1 205 ? 25.807 37.150 22.928 1.00 24.95 205 ASP A N 1
ATOM 1635 C CA . ASP A 1 205 ? 24.646 37.981 22.629 1.00 25.29 205 ASP A CA 1
ATOM 1636 C C . ASP A 1 205 ? 23.584 37.121 21.971 1.00 26.76 205 ASP A C 1
ATOM 1637 O O . ASP A 1 205 ? 23.663 35.882 22.010 1.00 25.34 205 ASP A O 1
ATOM 1642 N N . SER A 1 206 ? 22.585 37.775 21.387 1.00 27.26 206 SER A N 1
ATOM 1643 C CA . SER A 1 206 ? 21.454 37.088 20.776 1.00 28.57 206 SER A CA 1
ATOM 1644 C C . SER A 1 206 ? 21.867 36.198 19.628 1.00 28.24 206 SER A C 1
ATOM 1645 O O . SER A 1 206 ? 21.200 35.228 19.340 1.00 29.78 206 SER A O 1
ATOM 1648 N N . LYS A 1 207 ? 22.933 36.582 18.929 1.00 28.60 207 LYS A N 1
ATOM 1649 C CA . LYS A 1 207 ? 23.415 35.876 17.750 1.00 28.83 207 LYS A CA 1
ATOM 1650 C C . LYS A 1 207 ? 24.399 34.761 18.046 1.00 27.54 207 LYS A C 1
ATOM 1651 O O . LYS A 1 207 ? 24.365 33.732 17.380 1.00 27.69 207 LYS A O 1
ATOM 1657 N N . GLY A 1 208 ? 25.311 34.973 18.997 1.00 25.20 208 GLY A N 1
ATOM 1658 C CA . GLY A 1 208 ? 26.257 33.941 19.389 1.00 23.79 208 GLY A CA 1
ATOM 1659 C C . GLY A 1 208 ? 27.322 34.471 20.328 1.00 23.35 208 GLY A C 1
ATOM 1660 O O . GLY A 1 208 ? 27.085 35.454 21.038 1.00 20.80 208 GLY A O 1
ATOM 1661 N N . TRP A 1 209 ? 28.489 33.833 20.326 1.00 21.58 209 TRP A N 1
ATOM 1662 C CA . TRP A 1 209 ? 29.611 34.251 21.168 1.00 21.40 209 TRP A CA 1
ATOM 1663 C C . TRP A 1 209 ? 30.654 34.996 20.374 1.00 20.42 209 TRP A C 1
ATOM 1664 O O . TRP A 1 209 ? 31.032 34.566 19.292 1.00 21.71 209 TRP A O 1
ATOM 1675 N N . TRP A 1 210 ? 31.095 36.132 20.912 1.00 19.50 210 TRP A N 1
ATOM 1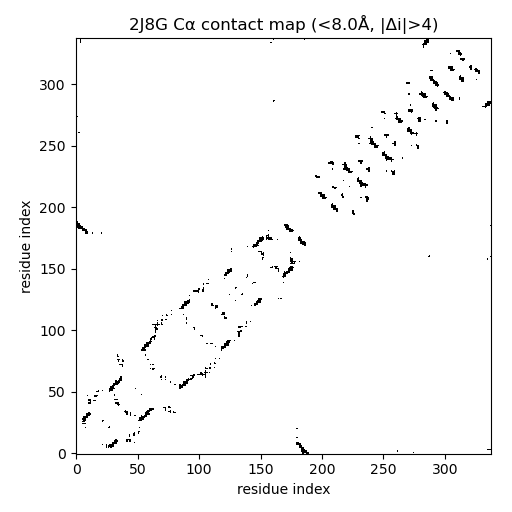676 C CA . TRP A 1 210 ? 32.179 36.937 20.373 1.00 17.24 210 TRP A CA 1
ATOM 1677 C C . TRP A 1 210 ? 33.206 37.167 21.496 1.00 17.44 210 TRP A C 1
ATOM 1678 O O . TRP A 1 210 ? 32.930 36.887 22.663 1.00 17.97 210 TRP A O 1
ATOM 1689 N N . PHE A 1 211 ? 34.404 37.553 21.128 1.00 16.77 211 PHE A N 1
ATOM 1690 C CA . PHE A 1 211 ? 35.505 37.720 22.073 1.00 17.82 211 PHE A CA 1
ATOM 1691 C C . PHE A 1 211 ? 35.978 39.185 22.098 1.00 17.18 211 PHE A C 1
ATOM 1692 O O . PHE A 1 211 ? 36.554 39.704 21.141 1.00 17.49 211 PHE A O 1
ATOM 1700 N N . ARG A 1 212 ? 35.746 39.852 23.235 1.00 18.49 212 ARG A N 1
ATOM 1701 C CA . ARG A 1 212 ? 36.197 41.205 23.412 1.00 18.21 212 ARG A CA 1
ATOM 1702 C C . ARG A 1 212 ? 37.617 41.118 23.924 1.00 18.21 212 ARG A C 1
ATOM 1703 O O . ARG A 1 212 ? 37.836 40.784 25.084 1.00 18.53 212 ARG A O 1
ATOM 1711 N N . ARG A 1 213 ? 38.577 41.436 23.056 1.00 18.04 213 ARG A N 1
ATOM 1712 C CA . ARG A 1 213 ? 39.986 41.458 23.442 1.00 18.30 213 ARG A CA 1
ATOM 1713 C C . ARG A 1 213 ? 40.196 42.518 24.507 1.00 18.55 213 ARG A C 1
ATOM 1714 O O . ARG A 1 213 ? 39.366 43.376 24.702 1.00 18.30 213 ARG A O 1
ATOM 1722 N N . ASN A 1 214 ? 41.335 42.467 25.181 1.00 20.01 214 ASN A N 1
ATOM 1723 C CA . ASN A 1 214 ? 41.629 43.480 26.170 1.00 20.75 214 ASN A CA 1
ATOM 1724 C C . ASN A 1 214 ? 41.584 44.890 25.635 1.00 21.30 214 ASN A C 1
ATOM 1725 O O . ASN A 1 214 ? 41.209 45.793 26.372 1.00 22.86 214 ASN A O 1
ATOM 1730 N N . ASN A 1 215 ? 41.980 45.101 24.383 1.00 19.88 215 ASN A N 1
ATOM 1731 C CA . ASN A 1 215 ? 41.978 46.418 23.778 1.00 20.06 215 ASN A CA 1
ATOM 1732 C C . ASN A 1 215 ? 40.606 46.857 23.220 1.00 20.14 215 ASN A C 1
ATOM 1733 O O . ASN A 1 215 ? 40.502 47.903 22.568 1.00 21.05 215 ASN A O 1
ATOM 1738 N N . GLY A 1 216 ? 39.581 46.072 23.510 1.00 19.64 216 GLY A N 1
ATOM 1739 C CA . GLY A 1 216 ? 38.197 46.366 23.127 1.00 20.96 216 GLY A CA 1
ATOM 1740 C C . GLY A 1 216 ? 37.816 45.913 21.732 1.00 20.39 216 GLY A C 1
ATOM 1741 O O . GLY A 1 216 ? 36.642 45.925 21.387 1.00 20.65 216 GLY A O 1
ATOM 1742 N N . SER A 1 217 ? 38.786 45.514 20.927 1.00 19.77 217 SER A N 1
ATOM 1743 C CA . SER A 1 217 ? 38.485 44.960 19.584 1.00 19.30 217 SER A CA 1
ATOM 1744 C C . SER A 1 217 ? 38.047 43.495 19.712 1.00 18.56 217 SER A C 1
ATOM 1745 O O . SER A 1 217 ? 38.023 42.930 20.789 1.00 17.85 217 SER A O 1
ATOM 1748 N N . PHE A 1 218 ? 37.681 42.873 18.594 1.00 19.25 218 PHE A N 1
ATOM 1749 C CA . PHE A 1 218 ? 37.237 41.507 18.540 1.00 17.46 218 PHE A CA 1
ATOM 1750 C C . PHE A 1 218 ? 37.659 40.849 17.197 1.00 18.75 218 PHE A C 1
ATOM 1751 O O . PHE A 1 218 ? 37.746 41.523 16.171 1.00 18.13 218 PHE A O 1
ATOM 1759 N N . PRO A 1 219 ? 37.974 39.560 17.233 1.00 18.89 219 PRO A N 1
ATOM 1760 C CA . PRO A 1 219 ? 38.367 38.868 16.016 1.00 19.88 219 PRO A CA 1
ATOM 1761 C C . PRO A 1 219 ? 37.140 38.681 15.090 1.00 19.60 219 PRO A C 1
ATOM 1762 O O . PRO A 1 219 ? 36.037 38.399 15.575 1.00 17.97 219 PRO A O 1
ATOM 1766 N N . TYR A 1 220 ? 37.358 38.879 13.795 1.00 20.03 220 TYR A N 1
ATOM 1767 C CA . TYR A 1 220 ? 36.394 38.585 12.724 1.00 21.57 220 TYR A CA 1
ATOM 1768 C C . TYR A 1 220 ? 37.147 38.137 11.452 1.00 22.11 220 TYR A C 1
ATOM 1769 O O . TYR A 1 220 ? 38.290 38.536 11.211 1.00 21.01 220 TYR A O 1
ATOM 1778 N N . ASN A 1 221 ? 36.502 37.301 10.645 1.00 24.57 221 ASN A N 1
ATOM 1779 C CA . ASN A 1 221 ? 37.112 36.731 9.422 1.00 25.19 221 ASN A CA 1
ATOM 1780 C C . ASN A 1 221 ? 38.490 36.117 9.670 1.00 24.76 221 ASN A C 1
ATOM 1781 O O . ASN A 1 221 ? 39.427 36.355 8.928 1.00 25.35 221 ASN A O 1
ATOM 1786 N N . LYS A 1 222 ? 38.632 35.360 10.747 1.00 23.61 222 LYS A N 1
ATOM 1787 C CA . LYS A 1 222 ? 39.932 34.837 11.106 1.00 23.10 222 LYS A CA 1
ATOM 1788 C C . LYS A 1 222 ? 39.891 33.743 12.132 1.00 22.59 222 LYS A C 1
ATOM 1789 O O . LYS A 1 222 ? 38.951 33.637 12.938 1.00 21.14 222 LYS A O 1
ATOM 1795 N N . TRP A 1 223 ? 40.974 32.964 12.139 1.00 21.72 223 TRP A N 1
ATOM 1796 C CA . TRP A 1 223 ? 41.314 32.068 13.227 1.00 22.00 223 TRP A CA 1
ATOM 1797 C C . TRP A 1 223 ? 41.993 32.908 14.316 1.00 22.60 223 TRP A C 1
ATOM 1798 O O . TRP A 1 223 ? 42.844 33.753 14.019 1.00 23.22 223 TRP A O 1
ATOM 1809 N N . GLU A 1 224 ? 41.687 32.598 15.550 1.00 23.08 224 GLU A N 1
ATOM 1810 C CA . GLU A 1 224 ? 42.362 33.193 16.699 1.00 24.35 224 GLU A CA 1
ATOM 1811 C C . GLU A 1 224 ? 42.468 32.176 17.824 1.00 24.24 224 GLU A C 1
ATOM 1812 O O . GLU A 1 224 ? 41.470 31.518 18.186 1.00 24.69 224 GLU A O 1
ATOM 1818 N N . LYS A 1 225 ? 43.656 32.069 18.432 1.00 25.56 225 LYS A N 1
ATOM 1819 C CA . LYS A 1 225 ? 43.857 31.160 19.553 1.00 25.52 225 LYS A CA 1
ATOM 1820 C C . LYS A 1 225 ? 43.625 31.923 20.844 1.00 26.25 225 LYS A C 1
ATOM 1821 O O . LYS A 1 225 ? 44.240 32.973 21.061 1.00 26.08 225 LYS A O 1
ATOM 1827 N N . ILE A 1 226 ? 42.752 31.378 21.680 1.00 25.45 226 ILE A N 1
ATOM 1828 C CA . ILE A 1 226 ? 42.236 31.999 22.893 1.00 26.05 226 ILE A CA 1
ATOM 1829 C C . ILE A 1 226 ? 42.241 30.958 24.011 1.00 26.64 226 ILE A C 1
ATOM 1830 O O . ILE A 1 226 ? 41.561 29.934 23.943 1.00 26.38 226 ILE A O 1
ATOM 1835 N N . GLY A 1 227 ? 42.971 31.264 25.085 1.00 27.10 227 GLY A N 1
ATOM 1836 C CA . GLY A 1 227 ? 43.138 30.331 26.184 1.00 27.60 227 GLY A CA 1
ATOM 1837 C C . GLY A 1 227 ? 43.615 28.959 25.760 1.00 28.15 227 GLY A C 1
ATOM 1838 O O . GLY A 1 227 ? 43.154 27.955 26.291 1.00 29.02 227 GLY A O 1
ATOM 1839 N N . GLY A 1 228 ? 44.529 28.923 24.796 1.00 28.52 228 GLY A N 1
ATOM 1840 C CA . GLY A 1 228 ? 45.128 27.687 24.346 1.00 29.63 228 GLY A CA 1
ATOM 1841 C C . GLY A 1 228 ? 44.397 26.964 23.230 1.00 29.77 228 GLY A C 1
ATOM 1842 O O . GLY A 1 228 ? 44.871 25.914 22.758 1.00 30.55 228 GLY A O 1
ATOM 1843 N N . VAL A 1 229 ? 43.271 27.519 22.781 1.00 28.58 229 VAL A N 1
ATOM 1844 C CA . VAL A 1 229 ? 42.363 26.794 21.886 1.00 28.47 229 VAL A CA 1
ATOM 1845 C C . VAL A 1 229 ? 42.117 27.622 20.651 1.00 27.09 229 VAL A C 1
ATOM 1846 O O . VAL A 1 229 ? 41.929 28.816 20.747 1.00 26.73 229 VAL A O 1
ATOM 1850 N N . TRP A 1 230 ? 42.063 26.983 19.491 1.00 25.96 230 TRP A N 1
ATOM 1851 C CA . TRP A 1 230 ? 41.784 27.695 18.255 1.00 25.35 230 TRP A CA 1
ATOM 1852 C C . TRP A 1 230 ? 40.284 27.790 18.038 1.00 24.49 230 TRP A C 1
ATOM 1853 O O . TRP A 1 230 ? 39.556 26.815 18.235 1.00 25.49 230 TRP A O 1
ATOM 1864 N N . TYR A 1 231 ? 39.850 28.986 17.648 1.00 23.26 231 TYR A N 1
ATOM 1865 C CA . TYR A 1 231 ? 38.489 29.271 17.234 1.00 21.13 231 TYR A CA 1
ATOM 1866 C C . TYR A 1 231 ? 38.508 29.936 15.873 1.00 20.60 231 TYR A C 1
ATOM 1867 O O . TYR A 1 231 ? 39.476 30.568 15.487 1.00 19.42 231 TYR A O 1
ATOM 1876 N N . TYR A 1 232 ? 37.406 29.830 15.121 1.00 19.80 232 TYR A N 1
ATOM 1877 C CA . TYR A 1 232 ? 37.258 30.611 13.911 1.00 19.81 232 TYR A CA 1
ATOM 1878 C C . TYR A 1 232 ? 36.069 31.577 14.007 1.00 19.61 232 TYR A C 1
ATOM 1879 O O . TYR A 1 232 ? 34.968 31.175 14.345 1.00 18.98 232 TYR A O 1
ATOM 1888 N N . PHE A 1 233 ? 36.310 32.849 13.698 1.00 20.32 233 PHE A N 1
ATOM 1889 C CA . PHE A 1 233 ? 35.305 33.877 13.822 1.00 20.94 233 PHE A CA 1
ATOM 1890 C C . PHE A 1 233 ? 34.850 34.328 12.446 1.00 19.99 233 PHE A C 1
ATOM 1891 O O . PHE A 1 233 ? 35.667 34.620 11.587 1.00 19.46 233 PHE A O 1
ATOM 1899 N N . ASP A 1 234 ? 33.544 34.384 12.247 1.00 20.72 234 ASP A N 1
ATOM 1900 C CA . ASP A 1 234 ? 32.973 34.791 10.970 1.00 21.53 234 ASP A CA 1
ATOM 1901 C C . ASP A 1 234 ? 33.035 36.308 10.779 1.00 22.53 234 ASP A C 1
ATOM 1902 O O . ASP A 1 234 ? 33.602 37.015 11.615 1.00 21.16 234 ASP A O 1
ATOM 1907 N N . SER A 1 235 ? 32.480 36.790 9.664 1.00 23.06 235 SER A N 1
ATOM 1908 C CA . SER A 1 235 ? 32.639 38.174 9.241 1.00 24.51 235 SER A CA 1
ATOM 1909 C C . SER A 1 235 ? 32.033 39.182 10.219 1.00 24.13 235 SER A C 1
ATOM 1910 O O . SER A 1 235 ? 32.403 40.355 10.188 1.00 24.99 235 SER A O 1
ATOM 1913 N N . LYS A 1 236 ? 31.111 38.729 11.058 1.00 23.82 236 LYS A N 1
ATOM 1914 C CA . LYS A 1 236 ? 30.440 39.574 12.038 1.00 23.97 236 LYS A CA 1
ATOM 1915 C C . LYS A 1 236 ? 31.049 39.450 13.449 1.00 23.44 236 LYS A C 1
ATOM 1916 O O . LYS A 1 236 ? 30.544 40.059 14.388 1.00 21.92 236 LYS A O 1
ATOM 1922 N N . GLY A 1 237 ? 32.119 38.669 13.576 1.00 21.53 237 GLY A N 1
ATOM 1923 C CA . GLY A 1 237 ? 32.788 38.422 14.860 1.00 21.83 237 GLY A CA 1
ATOM 1924 C C . GLY A 1 237 ? 32.290 37.287 15.747 1.00 21.11 237 GLY A C 1
ATOM 1925 O O . GLY A 1 237 ? 32.668 37.181 16.920 1.00 20.88 237 GLY A O 1
ATOM 1926 N N . TYR A 1 238 ? 31.491 36.374 15.204 1.00 20.99 238 TYR A N 1
ATOM 1927 C CA . TYR A 1 238 ? 30.940 35.268 16.007 1.00 21.13 238 TYR A CA 1
ATOM 1928 C C . TYR A 1 238 ? 31.698 33.979 15.730 1.00 21.31 238 TYR A C 1
ATOM 1929 O O . TYR A 1 238 ? 31.978 33.691 14.574 1.00 19.68 238 TYR A O 1
ATOM 1938 N N . CYS A 1 239 ? 32.065 33.246 16.781 1.00 21.64 239 CYS A N 1
ATOM 1939 C CA . CYS A 1 239 ? 32.826 32.021 16.562 1.00 23.01 239 CYS A CA 1
ATOM 1940 C C . CYS A 1 239 ? 31.875 30.968 15.998 1.00 22.09 239 CYS A C 1
ATOM 1941 O O . CYS A 1 239 ? 30.695 30.899 16.353 1.00 20.36 239 CYS A O 1
ATOM 1944 N N . LEU A 1 240 ? 32.385 30.163 15.076 1.00 21.17 240 LEU A N 1
ATOM 1945 C CA . LEU A 1 240 ? 31.568 29.128 14.483 1.00 20.98 240 LEU A CA 1
ATOM 1946 C C . LEU A 1 240 ? 31.432 28.027 15.497 1.00 19.48 240 LEU A C 1
ATOM 1947 O O . LEU A 1 240 ? 32.368 27.765 16.288 1.00 20.67 240 LEU A O 1
ATOM 1952 N N . THR A 1 241 ? 30.275 27.396 15.510 1.00 20.35 241 THR A N 1
ATOM 1953 C CA . THR A 1 241 ? 30.016 26.242 16.351 1.00 21.08 241 THR A CA 1
ATOM 1954 C C . THR A 1 241 ? 29.300 25.180 15.507 1.00 21.59 241 THR A C 1
ATOM 1955 O O . THR A 1 241 ? 28.389 25.508 14.712 1.00 20.05 241 THR A O 1
ATOM 1959 N N . SER A 1 242 ? 29.733 23.935 15.678 1.00 20.73 242 SER A N 1
ATOM 1960 C CA . SER A 1 242 ? 29.178 22.794 14.959 1.00 21.84 242 SER A CA 1
ATOM 1961 C C . SER A 1 242 ? 29.141 23.043 13.483 1.00 21.80 242 SER A C 1
ATOM 1962 O O . SER A 1 242 ? 28.124 22.868 12.829 1.00 21.54 242 SER A O 1
ATOM 1965 N N . GLU A 1 243 ? 30.272 23.443 12.920 1.00 21.37 243 GLU A N 1
ATOM 1966 C CA . GLU A 1 243 ? 30.325 23.775 11.517 1.00 22.14 243 GLU A CA 1
ATOM 1967 C C . GLU A 1 243 ? 31.638 23.356 10.853 1.00 21.02 243 GLU A C 1
ATOM 1968 O O . GLU A 1 243 ? 32.718 23.433 11.458 1.00 18.89 243 GLU A O 1
ATOM 1974 N N . TRP A 1 244 ? 31.516 22.829 9.638 1.00 19.17 244 TRP A N 1
ATO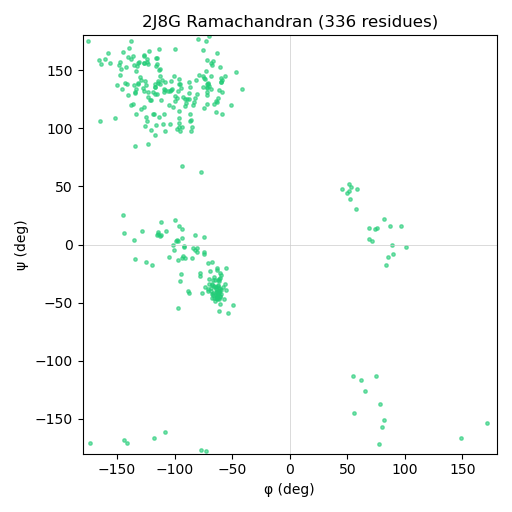M 1975 C CA . TRP A 1 244 ? 32.648 22.572 8.749 1.00 20.30 244 TRP A CA 1
ATOM 1976 C C . TRP A 1 244 ? 33.141 23.886 8.170 1.00 20.16 244 TRP A C 1
ATOM 1977 O O . TRP A 1 244 ? 32.352 24.758 7.838 1.00 20.79 244 TRP A O 1
ATOM 1988 N N . LEU A 1 245 ? 34.449 24.011 8.007 1.00 21.17 245 LEU A N 1
ATOM 1989 C CA . LEU A 1 245 ? 35.056 25.172 7.422 1.00 21.80 245 LEU A CA 1
ATOM 1990 C C . LEU A 1 245 ? 36.201 24.734 6.511 1.00 23.09 245 LEU A C 1
ATOM 1991 O O . LEU A 1 245 ? 37.089 24.014 6.946 1.00 21.21 245 LEU A O 1
ATOM 1996 N N . LYS A 1 246 ? 36.193 25.223 5.282 1.00 24.37 246 LYS A N 1
ATOM 1997 C CA . LYS A 1 246 ? 37.272 24.990 4.356 1.00 27.27 246 LYS A CA 1
ATOM 1998 C C . LYS A 1 246 ? 38.184 26.225 4.330 1.00 28.28 246 LYS A C 1
ATOM 1999 O O . LYS A 1 246 ? 37.745 27.340 4.096 1.00 28.61 246 LYS A O 1
ATOM 2005 N N . ASP A 1 247 ? 39.452 26.008 4.607 1.00 30.43 247 ASP A N 1
ATOM 2006 C CA . ASP A 1 247 ? 40.447 27.055 4.687 1.00 32.09 247 ASP A CA 1
ATOM 2007 C C . ASP A 1 247 ? 41.702 26.541 3.994 1.00 33.54 247 ASP A C 1
ATOM 2008 O O . ASP A 1 247 ? 42.250 25.511 4.400 1.00 32.73 247 ASP A O 1
ATOM 2013 N N . ASN A 1 248 ? 42.143 27.243 2.940 1.00 35.24 248 ASN A N 1
ATOM 2014 C CA . ASN A 1 248 ? 43.343 26.864 2.169 1.00 36.86 248 ASN A CA 1
ATOM 2015 C C . ASN A 1 248 ? 43.303 25.415 1.676 1.00 36.56 248 ASN A C 1
ATOM 2016 O O . ASN A 1 248 ? 44.224 24.656 1.909 1.00 36.74 248 ASN A O 1
ATOM 2021 N N . GLU A 1 249 ? 42.201 25.024 1.055 1.00 36.66 249 GLU A N 1
ATOM 2022 C CA . GLU A 1 249 ? 42.055 23.691 0.489 1.00 36.54 249 GLU A CA 1
ATOM 2023 C C . GLU A 1 249 ? 41.977 22.552 1.531 1.00 34.74 249 GLU A C 1
ATOM 2024 O O . GLU A 1 249 ? 41.926 21.394 1.138 1.00 34.93 249 GLU A O 1
ATOM 2030 N N . LYS A 1 250 ? 41.950 22.865 2.831 1.00 31.63 250 LYS A N 1
ATOM 2031 C CA . LYS A 1 250 ? 41.795 21.845 3.880 1.00 29.51 250 LYS A CA 1
ATOM 2032 C C . LYS A 1 250 ? 40.474 22.076 4.627 1.00 26.49 250 LYS A C 1
ATOM 2033 O O . LYS A 1 250 ? 39.974 23.190 4.681 1.00 25.75 250 LYS A O 1
ATOM 2039 N N . TRP A 1 251 ? 39.929 21.016 5.194 1.00 22.89 251 TRP A N 1
ATOM 2040 C CA . TRP A 1 251 ? 38.663 21.051 5.933 1.00 21.23 251 TRP A CA 1
ATOM 2041 C C . TRP A 1 251 ? 38.868 20.961 7.433 1.00 20.52 251 TRP A C 1
ATOM 2042 O O . TRP A 1 251 ? 39.549 20.067 7.914 1.00 19.24 251 TRP A O 1
ATOM 2053 N N . TYR A 1 252 ? 38.199 21.850 8.165 1.00 19.50 252 TYR A N 1
ATOM 2054 C CA . TYR A 1 252 ? 38.277 21.933 9.620 1.00 18.99 252 TYR A CA 1
ATOM 2055 C C . TYR A 1 252 ? 36.876 21.790 10.136 1.00 18.57 252 TYR A C 1
ATOM 2056 O O . TYR A 1 252 ? 35.937 22.093 9.412 1.00 19.04 252 TYR A O 1
ATOM 2065 N N . TYR A 1 253 ? 36.717 21.343 11.378 1.00 18.24 253 TYR A N 1
ATOM 2066 C CA . TYR A 1 253 ? 35.428 21.254 12.028 1.00 18.22 253 TYR A CA 1
ATOM 2067 C C . TYR A 1 253 ? 35.467 21.991 13.369 1.00 19.08 253 TYR A C 1
ATOM 2068 O O . TYR A 1 253 ? 36.262 21.634 14.262 1.00 18.65 253 TYR A O 1
ATOM 2077 N N . LEU A 1 254 ? 34.630 23.024 13.497 1.00 19.50 254 LEU A N 1
ATOM 2078 C CA . LEU A 1 254 ? 34.509 23.731 14.746 1.00 19.99 254 LEU A CA 1
ATOM 2079 C C . LEU A 1 254 ? 33.430 23.071 15.577 1.00 19.47 254 LEU A C 1
ATOM 2080 O O . LEU A 1 254 ? 32.300 22.915 15.106 1.00 22.01 254 LEU A O 1
ATOM 2085 N N . LYS A 1 255 ? 33.792 22.611 16.779 1.00 20.27 255 LYS A N 1
ATOM 2086 C CA . LYS A 1 255 ? 32.918 21.831 17.662 1.00 20.61 255 LYS A CA 1
ATOM 2087 C C . LYS A 1 255 ? 31.815 22.668 18.307 1.00 22.36 255 LYS A C 1
ATOM 2088 O O . LYS A 1 255 ? 31.752 23.881 18.103 1.00 21.15 255 LYS A O 1
ATOM 2094 N N . ASP A 1 256 ? 30.925 22.015 19.049 1.00 24.46 256 ASP A N 1
ATOM 2095 C CA . ASP A 1 256 ? 29.805 22.698 19.703 1.00 26.18 256 ASP A CA 1
ATOM 2096 C C . ASP A 1 256 ? 30.253 23.775 20.694 1.00 26.11 256 ASP A C 1
ATOM 2097 O O . ASP A 1 256 ? 29.539 24.733 20.900 1.00 27.06 256 ASP A O 1
ATOM 2102 N N . ASN A 1 257 ? 31.450 23.647 21.258 1.00 26.81 257 ASN A N 1
ATOM 2103 C CA . ASN A 1 257 ? 31.994 24.685 22.121 1.00 26.79 257 ASN A CA 1
ATOM 2104 C C . ASN A 1 257 ? 32.889 25.679 21.384 1.00 26.00 257 ASN A C 1
ATOM 2105 O O . ASN A 1 257 ? 33.621 26.433 22.024 1.00 26.64 257 ASN A O 1
ATOM 2110 N N . GLY A 1 258 ? 32.858 25.661 20.046 1.00 23.38 258 GLY A N 1
ATOM 2111 C CA . GLY A 1 258 ? 33.665 26.530 19.209 1.00 22.69 258 GLY A CA 1
ATOM 2112 C C . GLY A 1 258 ? 35.089 26.072 18.925 1.00 21.35 258 GLY A C 1
ATOM 2113 O O . GLY A 1 258 ? 35.714 26.548 17.983 1.00 21.73 258 GLY A O 1
ATOM 2114 N N . ALA A 1 259 ? 35.602 25.133 19.716 1.00 21.58 259 ALA A N 1
ATOM 2115 C CA . ALA A 1 259 ? 36.993 24.736 19.611 1.00 20.53 259 ALA A CA 1
ATOM 2116 C C . ALA A 1 259 ? 37.238 23.920 18.334 1.00 20.17 259 ALA A C 1
ATOM 2117 O O . ALA A 1 259 ? 36.435 23.087 17.969 1.00 19.77 259 ALA A O 1
ATOM 2119 N N . MET A 1 260 ? 38.340 24.193 17.680 1.00 19.00 260 MET A N 1
ATOM 2120 C CA . MET A 1 260 ? 38.772 23.430 16.523 1.00 20.20 260 MET A CA 1
ATOM 2121 C C . MET A 1 260 ? 39.027 21.980 16.948 1.00 20.45 260 MET A C 1
ATOM 2122 O O . MET A 1 260 ? 39.783 21.712 17.893 1.00 19.88 260 MET A O 1
ATOM 2127 N N . ALA A 1 261 ? 38.382 21.050 16.258 1.00 19.25 261 ALA A N 1
ATOM 2128 C CA . ALA A 1 261 ? 38.604 19.627 16.507 1.00 20.66 261 ALA A CA 1
ATOM 2129 C C . ALA A 1 261 ? 39.955 19.130 16.023 1.00 20.28 261 ALA A C 1
ATOM 2130 O O . ALA A 1 261 ? 40.458 19.520 14.953 1.00 18.93 261 ALA A O 1
ATOM 2132 N N . THR A 1 262 ? 40.589 18.338 16.894 1.00 21.76 262 THR A N 1
ATOM 2133 C CA . THR A 1 262 ? 41.793 17.597 16.552 1.00 21.68 262 THR A CA 1
ATOM 2134 C C . THR A 1 262 ? 41.505 16.174 16.975 1.00 21.08 262 THR A C 1
ATOM 2135 O O . THR A 1 262 ? 40.838 15.901 17.982 1.00 21.50 262 THR A O 1
ATOM 2139 N N . GLY A 1 263 ? 41.965 15.252 16.168 1.00 20.83 263 GLY A N 1
ATOM 2140 C CA . GLY A 1 263 ? 41.739 13.848 16.448 1.00 19.79 263 GLY A CA 1
ATOM 2141 C C . GLY A 1 263 ? 40.344 13.481 16.020 1.00 19.20 263 GLY A C 1
ATOM 2142 O O . GLY A 1 263 ? 39.777 14.167 15.164 1.00 18.73 263 GLY A O 1
ATOM 2143 N N . TRP A 1 264 ? 39.810 12.425 16.602 1.00 18.86 264 TRP A N 1
ATOM 2144 C CA . TRP A 1 264 ? 38.466 11.942 16.265 1.00 19.51 264 TRP A CA 1
ATOM 2145 C C . TRP A 1 264 ? 37.429 12.930 16.799 1.00 20.34 264 TRP A C 1
ATOM 2146 O O . TRP A 1 264 ? 37.529 13.387 17.949 1.00 19.85 264 TRP A O 1
ATOM 2157 N N . VAL A 1 265 ? 36.410 13.195 15.983 1.00 20.01 265 VAL A N 1
ATOM 2158 C CA . VAL A 1 265 ? 35.325 14.086 16.373 1.00 20.00 265 VAL A CA 1
ATOM 2159 C C . VAL A 1 265 ? 34.027 13.530 15.854 1.00 20.15 265 VAL A C 1
ATOM 2160 O O . VAL A 1 265 ? 33.969 13.019 14.756 1.00 19.80 265 VAL A O 1
ATOM 2164 N N . LEU A 1 266 ? 32.996 13.589 16.681 1.00 20.59 266 LEU A N 1
ATOM 2165 C CA . LEU A 1 266 ? 31.691 13.108 16.282 1.00 21.31 266 LEU A CA 1
ATOM 2166 C C . LEU A 1 266 ? 30.910 14.283 15.670 1.00 21.66 266 LEU A C 1
ATOM 2167 O O . LEU A 1 266 ? 30.721 15.314 16.322 1.00 19.88 266 LEU A O 1
ATOM 2172 N N . VAL A 1 267 ? 30.427 14.107 14.442 1.00 22.33 267 VAL A N 1
ATOM 2173 C CA . VAL A 1 267 ? 29.686 15.144 13.712 1.00 23.25 267 VAL A CA 1
ATOM 2174 C C . VAL A 1 267 ? 28.343 14.541 13.423 1.00 23.26 267 VAL A C 1
ATOM 2175 O O . VAL A 1 267 ? 28.217 13.722 12.523 1.00 23.35 267 VAL A O 1
ATOM 2179 N N . GLY A 1 268 ? 27.364 14.883 14.257 1.00 22.88 268 GLY A N 1
ATOM 2180 C CA . GLY A 1 268 ? 26.050 14.290 14.151 1.00 23.62 268 GLY A CA 1
ATOM 2181 C C . GLY A 1 268 ? 26.175 12.878 14.700 1.00 24.25 268 GLY A C 1
ATOM 2182 O O . GLY A 1 268 ? 26.437 12.706 15.904 1.00 23.78 268 GLY A O 1
ATOM 2183 N N . SER A 1 269 ? 26.016 11.890 13.827 1.00 23.62 269 SER A N 1
ATOM 2184 C CA . SER A 1 269 ? 26.226 10.489 14.180 1.00 24.92 269 SER A CA 1
ATOM 2185 C C . SER A 1 269 ? 27.462 9.877 13.482 1.00 24.52 269 SER A C 1
ATOM 2186 O O . SER A 1 269 ? 27.652 8.687 13.553 1.00 25.25 269 SER A O 1
ATOM 2189 N N . GLU A 1 270 ? 28.281 10.674 12.806 1.00 23.54 270 GLU A N 1
ATOM 2190 C CA . GLU A 1 270 ? 29.404 10.149 12.003 1.00 24.23 270 GLU A CA 1
ATOM 2191 C C . GLU A 1 270 ? 30.726 10.570 12.615 1.00 23.16 270 GLU A C 1
ATOM 2192 O O . GLU A 1 270 ? 30.834 11.661 13.201 1.00 22.75 270 GLU A O 1
ATOM 2198 N N . TRP A 1 271 ? 31.741 9.735 12.425 1.00 22.44 271 TRP A N 1
ATOM 2199 C CA . TRP A 1 271 ? 33.058 10.013 12.960 1.00 21.46 271 TRP A CA 1
ATOM 2200 C C . TRP A 1 271 ? 33.989 10.494 11.841 1.00 19.08 271 TRP A C 1
ATOM 2201 O O . TRP A 1 271 ? 34.017 9.896 10.749 1.00 19.16 271 TRP A O 1
ATOM 2212 N N . TYR A 1 272 ? 34.696 11.596 12.119 1.00 16.07 272 TYR A N 1
ATOM 2213 C CA . TYR A 1 272 ? 35.741 12.107 11.247 1.00 14.36 272 TYR A CA 1
ATOM 2214 C C . TYR A 1 272 ? 37.020 12.210 12.057 1.00 15.65 272 TYR A C 1
ATOM 2215 O O . TYR A 1 272 ? 36.985 12.322 13.276 1.00 14.08 272 TYR A O 1
ATOM 2224 N N . TYR A 1 273 ? 38.152 12.201 11.365 1.00 14.63 273 TYR A N 1
ATOM 2225 C CA . TYR A 1 273 ? 39.458 12.302 12.011 1.00 15.48 273 TYR A CA 1
ATOM 2226 C C . TYR A 1 273 ? 40.206 13.495 11.508 1.00 15.98 273 TYR A C 1
ATOM 2227 O O . TYR A 1 273 ? 40.444 13.613 10.311 1.00 16.24 273 TYR A O 1
ATOM 2236 N N . MET A 1 274 ? 40.640 14.376 12.427 1.00 16.77 274 MET A N 1
ATOM 2237 C CA . MET A 1 274 ? 41.374 15.567 12.087 1.00 17.36 274 MET A CA 1
ATOM 2238 C C . MET A 1 274 ? 42.821 15.389 12.599 1.00 18.29 274 MET A C 1
ATOM 2239 O O . MET A 1 274 ? 43.038 14.802 13.663 1.00 18.74 274 MET A O 1
ATOM 2244 N N . ASP A 1 275 ? 43.792 15.850 11.850 1.00 19.28 275 ASP A N 1
ATOM 2245 C CA . ASP A 1 275 ? 45.174 15.785 12.346 1.00 21.24 275 ASP A CA 1
ATOM 2246 C C . ASP A 1 275 ? 45.401 16.817 13.463 1.00 22.28 275 ASP A C 1
ATOM 2247 O O . ASP A 1 275 ? 44.499 17.552 13.843 1.00 20.11 275 ASP A O 1
ATOM 2252 N N . ASP A 1 276 ? 46.622 16.902 13.974 1.00 24.21 276 ASP A N 1
ATOM 2253 C CA . ASP A 1 276 ? 46.852 17.776 15.134 1.00 25.50 276 ASP A CA 1
ATOM 2254 C C . ASP A 1 276 ? 46.872 19.257 14.815 1.00 25.51 276 ASP A C 1
ATOM 2255 O O . ASP A 1 276 ? 46.970 20.115 15.722 1.00 26.44 276 ASP A O 1
ATOM 2260 N N . SER A 1 277 ? 46.812 19.562 13.537 1.00 24.50 277 SER A N 1
ATOM 2261 C CA . SER A 1 277 ? 46.687 20.913 13.046 1.00 25.60 277 SER A CA 1
ATOM 2262 C C . SER A 1 277 ? 45.215 21.250 12.715 1.00 24.20 277 SER A C 1
ATOM 2263 O O . SER A 1 277 ? 44.920 22.324 12.224 1.00 23.08 277 SER A O 1
ATOM 2266 N N . GLY A 1 278 ? 44.321 20.311 12.994 1.00 22.75 278 GLY A N 1
ATOM 2267 C CA . GLY A 1 278 ? 42.893 20.476 12.746 1.00 22.73 278 GLY A CA 1
ATOM 2268 C C . GLY A 1 278 ? 42.384 20.044 11.381 1.00 21.86 278 GLY A C 1
ATOM 2269 O O . GLY A 1 278 ? 41.161 20.022 11.166 1.00 20.97 278 GLY A O 1
ATOM 2270 N N . ALA A 1 279 ? 43.294 19.706 10.467 1.00 20.68 279 ALA A N 1
ATOM 2271 C CA . ALA A 1 279 ? 42.937 19.407 9.073 1.00 19.51 279 ALA A CA 1
ATOM 2272 C C . ALA A 1 279 ? 42.415 17.980 8.932 1.00 19.01 279 ALA A C 1
ATOM 2273 O O . ALA A 1 279 ? 43.015 17.034 9.430 1.00 19.22 279 ALA A O 1
ATOM 2275 N N . MET A 1 280 ? 41.266 17.835 8.283 1.00 19.04 280 MET A N 1
ATOM 2276 C CA . MET A 1 280 ? 40.646 16.519 8.137 1.00 17.59 280 MET A CA 1
ATOM 2277 C C . MET A 1 280 ? 41.608 15.575 7.384 1.00 17.62 280 MET A C 1
ATOM 2278 O O . MET A 1 280 ? 42.227 16.009 6.408 1.00 15.41 280 MET A O 1
ATOM 2283 N N . VAL A 1 281 ? 41.659 14.319 7.844 1.00 16.84 281 VAL A N 1
ATOM 2284 C CA . VAL A 1 281 ? 42.383 13.235 7.190 1.00 17.71 281 VAL A CA 1
ATOM 2285 C C . VAL A 1 281 ? 41.401 12.390 6.379 1.00 18.23 281 VAL A C 1
ATOM 2286 O O . VAL A 1 281 ? 40.369 11.915 6.926 1.00 18.10 281 VAL A O 1
ATOM 2290 N N . THR A 1 282 ? 41.743 12.205 5.115 1.00 17.66 282 THR A N 1
ATOM 2291 C CA . THR A 1 282 ? 40.979 11.357 4.191 1.00 18.32 282 THR A CA 1
ATOM 2292 C C . THR A 1 282 ? 41.588 9.949 4.010 1.00 18.35 282 THR A C 1
ATOM 2293 O O . THR A 1 282 ? 42.727 9.664 4.412 1.00 16.26 282 THR A O 1
ATOM 2297 N N . GLY A 1 283 ? 40.803 9.090 3.387 1.00 17.71 283 GLY A N 1
ATOM 2298 C CA . GLY A 1 283 ? 41.142 7.693 3.192 1.00 17.84 283 GLY A CA 1
ATOM 2299 C C . GLY A 1 283 ? 40.841 6.834 4.387 1.00 17.66 283 GLY A C 1
ATOM 2300 O O . GLY A 1 283 ? 39.925 7.116 5.166 1.00 15.47 283 GLY A O 1
ATOM 2301 N N . TRP A 1 284 ? 41.628 5.764 4.542 1.00 18.24 284 TRP A N 1
ATOM 2302 C CA . TRP A 1 284 ? 41.393 4.756 5.544 1.00 16.96 284 TRP A CA 1
ATOM 2303 C C . TRP A 1 284 ? 42.070 5.151 6.843 1.00 17.36 284 TRP A C 1
ATOM 2304 O O . TRP A 1 284 ? 43.265 5.401 6.858 1.00 15.10 284 TRP A O 1
ATOM 2315 N N . VAL A 1 285 ? 41.288 5.201 7.929 1.00 16.59 285 VAL A N 1
ATOM 2316 C CA . VAL A 1 285 ? 41.791 5.396 9.272 1.00 15.88 285 VAL A CA 1
ATOM 2317 C C . VAL A 1 285 ? 41.107 4.401 10.221 1.00 17.05 285 VAL A C 1
ATOM 2318 O O . VAL A 1 285 ? 39.919 4.280 10.244 1.00 18.04 285 VAL A O 1
ATOM 2322 N N . LYS A 1 286 ? 41.887 3.698 11.021 1.00 17.05 286 LYS A N 1
ATOM 2323 C CA . LYS A 1 286 ? 41.350 2.774 12.004 1.00 17.33 286 LYS A CA 1
ATOM 2324 C C . LYS A 1 286 ? 41.238 3.415 13.384 1.00 18.16 286 LYS A C 1
ATOM 2325 O O . LYS A 1 286 ? 42.163 4.116 13.830 1.00 18.56 286 LYS A O 1
ATOM 2331 N N . TYR A 1 287 ? 40.128 3.142 14.078 1.00 16.69 287 TYR A N 1
ATOM 2332 C CA . TYR A 1 287 ? 39.970 3.500 15.471 1.00 17.44 287 TYR A CA 1
ATOM 2333 C C . TYR A 1 287 ? 39.766 2.236 16.265 1.00 17.64 287 TYR A C 1
ATOM 2334 O O . TYR A 1 287 ? 38.752 1.586 16.161 1.00 17.60 287 TYR A O 1
ATOM 2343 N N . LYS A 1 288 ? 40.758 1.903 17.098 1.00 17.01 288 LYS A N 1
ATOM 2344 C CA . LYS A 1 288 ? 40.710 0.690 17.907 1.00 17.91 288 LYS A CA 1
ATOM 2345 C C . LYS A 1 288 ? 40.470 -0.493 16.973 1.00 17.44 288 LYS A C 1
ATOM 2346 O O . LYS A 1 288 ? 41.280 -0.702 16.090 1.00 16.39 288 LYS A O 1
ATOM 2352 N N . ASN A 1 289 ? 39.321 -1.161 17.039 1.00 18.29 289 ASN A N 1
ATOM 2353 C CA . ASN A 1 289 ? 39.085 -2.284 16.132 1.00 19.05 289 ASN A CA 1
ATOM 2354 C C . ASN A 1 289 ? 38.347 -1.969 14.810 1.00 19.43 289 ASN A C 1
ATOM 2355 O O . ASN A 1 289 ? 38.316 -2.840 13.931 1.00 20.09 289 ASN A O 1
ATOM 2360 N N . ASN A 1 290 ? 37.765 -0.772 14.678 1.00 19.40 290 ASN A N 1
ATOM 2361 C CA . ASN A 1 290 ? 36.939 -0.381 13.518 1.00 17.96 290 ASN A CA 1
ATOM 2362 C C . ASN A 1 290 ? 37.653 0.480 12.499 1.00 17.58 290 ASN A C 1
ATOM 2363 O O . ASN A 1 290 ? 38.533 1.248 12.863 1.00 16.83 290 ASN A O 1
ATOM 2368 N N . TRP A 1 291 ? 37.311 0.281 11.212 1.00 15.62 291 TRP A N 1
ATOM 2369 C CA . TRP A 1 291 ? 37.882 0.962 10.087 1.00 15.27 291 TRP A CA 1
ATOM 2370 C C . TRP A 1 291 ? 36.890 1.962 9.487 1.00 16.18 291 TRP A C 1
ATOM 2371 O O . TRP A 1 291 ? 35.692 1.642 9.362 1.00 17.13 291 TRP A O 1
ATOM 2382 N N . TYR A 1 292 ? 37.398 3.133 9.103 1.00 16.90 292 TYR A N 1
ATOM 2383 C CA . TYR A 1 292 ? 36.633 4.195 8.460 1.00 16.71 292 TYR A CA 1
ATOM 2384 C C . TYR A 1 292 ? 37.329 4.606 7.190 1.00 17.90 292 TYR A C 1
ATOM 2385 O O . TYR A 1 292 ? 38.538 4.824 7.185 1.00 17.49 292 TYR A O 1
ATOM 2394 N N . TYR A 1 293 ? 36.552 4.761 6.112 1.00 16.99 293 TYR A N 1
ATOM 2395 C CA . TYR A 1 293 ? 37.068 5.327 4.872 1.00 16.81 293 TYR A CA 1
ATOM 2396 C C . TYR A 1 293 ? 36.340 6.661 4.684 1.00 17.76 293 TYR A C 1
ATOM 2397 O O . TYR A 1 293 ? 35.111 6.714 4.476 1.00 17.47 293 TYR A O 1
ATOM 2406 N N . MET A 1 294 ? 37.086 7.750 4.857 1.00 17.87 294 MET A N 1
ATOM 2407 C CA . MET A 1 294 ? 36.472 9.078 4.852 1.00 17.48 294 MET A CA 1
ATOM 2408 C C . MET A 1 294 ? 36.909 9.941 3.673 1.00 16.71 294 MET A C 1
ATOM 2409 O O . MET A 1 294 ? 38.069 9.907 3.281 1.00 17.76 294 MET A O 1
ATOM 2414 N N . THR A 1 295 ? 35.967 10.680 3.079 1.00 16.07 295 THR A N 1
ATOM 2415 C CA . THR A 1 295 ? 36.246 11.537 1.922 1.00 16.89 295 THR A CA 1
ATOM 2416 C C . THR A 1 295 ? 35.556 12.895 2.087 1.00 17.77 295 THR A C 1
ATOM 2417 O O . THR A 1 295 ? 34.626 13.017 2.877 1.00 17.23 295 THR A O 1
ATOM 2421 N N . ASN A 1 296 ? 36.008 13.870 1.316 1.00 18.58 296 ASN A N 1
ATOM 2422 C CA . ASN A 1 296 ? 35.466 15.210 1.365 1.00 19.78 296 ASN A CA 1
ATOM 2423 C C . ASN A 1 296 ? 35.438 15.887 0.007 1.00 22.46 296 ASN A C 1
ATOM 2424 O O . ASN A 1 296 ? 35.480 17.115 -0.092 1.00 22.08 296 ASN A O 1
ATOM 2429 N N . GLU A 1 297 ? 35.380 15.062 -1.041 1.00 23.37 297 GLU A N 1
ATOM 2430 C CA . GLU A 1 297 ? 35.306 15.511 -2.431 1.00 25.92 297 GLU A CA 1
ATOM 2431 C C . GLU A 1 297 ? 34.181 16.542 -2.601 1.00 25.06 297 GLU A C 1
ATOM 2432 O O . GLU A 1 297 ? 33.027 16.249 -2.316 1.00 24.58 297 GLU A O 1
ATOM 2438 N N . ARG A 1 298 ? 34.548 17.751 -3.034 1.00 26.68 298 ARG A N 1
ATOM 2439 C CA . ARG A 1 298 ? 33.608 18.866 -3.287 1.00 27.56 298 ARG A CA 1
ATOM 2440 C C . ARG A 1 298 ? 32.777 19.230 -2.054 1.00 27.30 298 ARG A C 1
ATOM 2441 O O . ARG A 1 298 ? 31.631 19.659 -2.173 1.00 27.38 298 ARG A O 1
ATOM 2449 N N . GLY A 1 299 ? 33.350 19.033 -0.869 1.00 26.49 299 GLY A N 1
ATOM 2450 C CA . GLY A 1 299 ? 32.644 19.287 0.372 1.00 26.36 299 GLY A CA 1
ATOM 2451 C C . GLY A 1 299 ? 31.516 18.327 0.670 1.00 26.14 299 GLY A C 1
ATOM 2452 O O . GLY A 1 299 ? 30.682 18.579 1.552 1.00 25.20 299 GLY A O 1
ATOM 2453 N N . ASN A 1 300 ? 31.483 17.201 -0.053 1.00 25.00 300 ASN A N 1
ATOM 2454 C CA . ASN A 1 300 ? 30.569 16.124 0.264 1.00 25.49 300 ASN A CA 1
ATOM 2455 C C . ASN A 1 300 ? 31.256 15.243 1.329 1.00 24.82 300 ASN A C 1
ATOM 2456 O O . ASN A 1 300 ? 32.133 14.444 1.003 1.00 23.47 300 ASN A O 1
ATOM 2461 N N . MET A 1 301 ? 30.908 15.472 2.594 1.00 23.18 301 MET A N 1
ATOM 2462 C CA . MET A 1 301 ? 31.579 14.806 3.698 1.00 22.90 301 MET A CA 1
ATOM 2463 C C . MET A 1 301 ? 30.963 13.428 3.885 1.00 22.21 301 MET A C 1
ATOM 2464 O O . MET A 1 301 ? 29.757 13.292 4.070 1.00 22.22 301 MET A O 1
ATOM 2469 N N . VAL A 1 302 ? 31.801 12.388 3.809 1.00 21.40 302 VAL A N 1
ATOM 2470 C CA . VAL A 1 302 ? 31.355 11.000 3.925 1.00 19.72 302 VAL A CA 1
ATOM 2471 C C . VAL A 1 302 ? 32.266 10.271 4.874 1.00 19.95 302 VAL A C 1
ATOM 2472 O O . VAL A 1 302 ? 33.485 10.413 4.778 1.00 19.23 302 VAL A O 1
ATOM 2476 N N . SER A 1 303 ? 31.679 9.511 5.792 1.00 18.60 303 SER A N 1
ATOM 2477 C CA . SER A 1 303 ? 32.433 8.626 6.672 1.00 18.94 303 SER A CA 1
ATOM 2478 C C . SER A 1 303 ? 31.898 7.232 6.569 1.00 18.40 303 SER A C 1
ATOM 2479 O O . SER A 1 303 ? 30.877 6.938 7.142 1.00 18.98 303 SER A O 1
ATOM 2482 N N . ASN A 1 304 ? 32.595 6.373 5.825 1.00 17.28 304 ASN A N 1
ATOM 2483 C CA . ASN A 1 304 ? 32.203 4.977 5.665 1.00 17.06 304 ASN A CA 1
ATOM 2484 C C . ASN A 1 304 ? 32.741 4.076 6.775 1.00 17.69 304 ASN A C 1
ATOM 2485 O O . ASN A 1 304 ? 33.938 3.886 6.899 1.00 16.21 304 ASN A O 1
ATOM 2490 N N . GLU A 1 305 ? 31.849 3.561 7.599 1.00 16.93 305 GLU A N 1
ATOM 2491 C CA . GLU A 1 305 ? 32.170 2.785 8.760 1.00 17.74 305 GLU A CA 1
ATOM 2492 C C . GLU A 1 305 ? 32.100 1.297 8.496 1.00 17.85 305 GLU A C 1
ATOM 2493 O O . GLU A 1 305 ? 31.122 0.834 7.940 1.00 18.10 305 GLU A O 1
ATOM 2499 N N . PHE A 1 306 ? 33.137 0.582 8.926 1.00 17.46 306 PHE A N 1
ATOM 2500 C CA . PHE A 1 306 ? 33.257 -0.866 8.842 1.00 17.28 306 PHE A CA 1
ATOM 2501 C C . PHE A 1 306 ? 33.495 -1.415 10.243 1.00 18.90 306 PHE A C 1
ATOM 2502 O O . PHE A 1 306 ? 34.585 -1.240 10.834 1.00 18.46 306 PHE A O 1
ATOM 2510 N N . ILE A 1 307 ? 32.477 -2.047 10.817 1.00 18.85 307 ILE A N 1
ATOM 2511 C CA . ILE A 1 307 ? 32.554 -2.576 12.190 1.00 19.93 307 ILE A CA 1
ATOM 2512 C C . ILE A 1 307 ? 33.119 -3.963 12.243 1.00 19.61 307 ILE A C 1
ATOM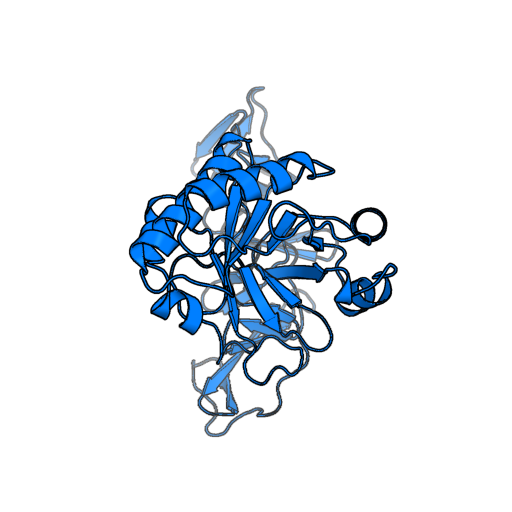 2513 O O . ILE A 1 307 ? 32.688 -4.868 11.507 1.00 20.25 307 ILE A O 1
ATOM 2518 N N . LYS A 1 308 ? 34.106 -4.178 13.120 1.00 20.60 308 LYS A N 1
ATOM 2519 C CA . LYS A 1 308 ? 34.709 -5.465 13.257 1.00 20.83 308 LYS A CA 1
ATOM 2520 C C . LYS A 1 308 ? 33.802 -6.416 14.011 1.00 23.92 308 LYS A C 1
ATOM 2521 O O . LYS A 1 308 ? 33.276 -6.074 15.048 1.00 22.23 308 LYS A O 1
ATOM 2527 N N . SER A 1 309 ? 33.683 -7.633 13.508 1.00 26.74 309 SER A N 1
ATOM 2528 C CA . SER A 1 309 ? 32.947 -8.679 14.195 1.00 31.23 309 SER A CA 1
ATOM 2529 C C . SER A 1 309 ? 33.565 -10.002 13.785 1.00 33.01 309 SER A C 1
ATOM 2530 O O . SER A 1 309 ? 33.463 -10.395 12.642 1.00 33.94 309 SER A O 1
ATOM 2533 N N . GLY A 1 310 ? 34.267 -10.655 14.703 1.00 35.20 310 GLY A N 1
ATOM 2534 C CA . GLY A 1 310 ? 34.953 -11.892 14.390 1.00 36.55 310 GLY A CA 1
ATOM 2535 C C . GLY A 1 310 ? 36.219 -11.509 13.652 1.00 37.44 310 GLY A C 1
ATOM 2536 O O . GLY A 1 310 ? 36.892 -10.527 14.008 1.00 39.48 310 GLY A O 1
ATOM 2537 N N . LYS A 1 311 ? 36.525 -12.243 12.593 1.00 37.58 311 LYS A N 1
ATOM 2538 C CA . LYS A 1 311 ? 37.675 -11.937 11.745 1.00 37.21 311 LYS A CA 1
ATOM 2539 C C . LYS A 1 311 ? 37.273 -11.106 10.512 1.00 34.88 311 LYS A C 1
ATOM 2540 O O . LYS A 1 311 ? 38.034 -11.014 9.541 1.00 35.64 311 LYS A O 1
ATOM 2546 N N . GLY A 1 312 ? 36.076 -10.516 10.530 1.00 31.56 312 GLY A N 1
ATOM 2547 C CA . GLY A 1 312 ? 35.669 -9.661 9.432 1.00 28.01 312 GLY A CA 1
ATOM 2548 C C . GLY A 1 312 ? 35.214 -8.280 9.843 1.00 25.18 312 GLY A C 1
ATOM 2549 O O . GLY A 1 312 ? 34.893 -8.035 11.011 1.00 24.84 312 GLY A O 1
ATOM 2550 N N . TRP A 1 313 ? 35.172 -7.395 8.860 1.00 20.97 313 TRP A N 1
ATOM 2551 C CA . TRP A 1 313 ? 34.726 -6.033 9.010 1.00 20.07 313 TRP A CA 1
ATOM 2552 C C . TRP A 1 313 ? 33.516 -5.855 8.115 1.00 19.31 313 TRP A C 1
ATOM 2553 O O . TRP A 1 313 ? 33.532 -6.227 6.950 1.00 18.03 313 TRP A O 1
ATOM 2564 N N . TYR A 1 314 ? 32.455 -5.296 8.671 1.00 18.15 314 TYR A N 1
ATOM 2565 C CA . TYR A 1 314 ? 31.178 -5.145 8.018 1.00 17.65 314 TYR A CA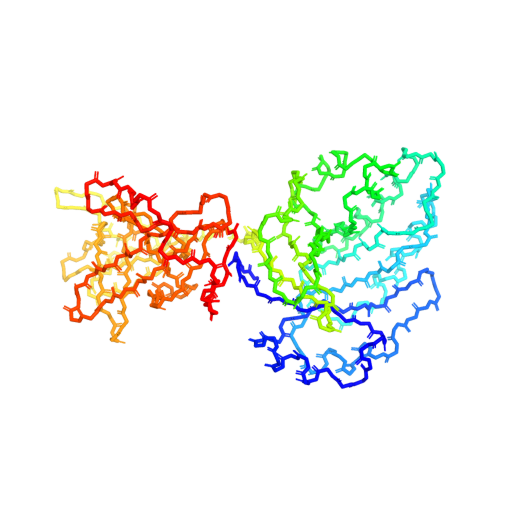 1
ATOM 2566 C C . TYR A 1 314 ? 30.812 -3.693 7.793 1.00 18.68 314 TYR A C 1
ATOM 2567 O O . TYR A 1 314 ? 30.776 -2.886 8.745 1.00 16.38 314 TYR A O 1
ATOM 2576 N N . PHE A 1 315 ? 30.426 -3.362 6.563 1.00 19.00 315 PHE A N 1
ATOM 2577 C CA . PHE A 1 315 ? 30.013 -1.995 6.240 1.00 18.81 315 PHE A CA 1
ATOM 2578 C C . PHE A 1 315 ? 28.687 -1.691 6.943 1.00 19.68 315 PHE A C 1
ATOM 2579 O O . PHE A 1 315 ? 27.810 -2.540 6.965 1.00 18.65 315 PHE A O 1
ATOM 2587 N N . MET A 1 316 ? 28.592 -0.527 7.589 1.00 20.26 316 MET A N 1
ATOM 2588 C CA . MET A 1 316 ? 27.331 -0.072 8.188 1.00 23.02 316 MET A CA 1
ATOM 2589 C C . MET A 1 316 ? 26.602 0.872 7.247 1.00 25.24 316 MET A C 1
ATOM 2590 O O . MET A 1 316 ? 27.091 1.935 6.928 1.00 26.60 316 MET A O 1
ATOM 2595 N N . ASN A 1 317 ? 25.440 0.444 6.782 1.00 29.51 317 ASN A N 1
ATOM 2596 C CA . ASN A 1 317 ? 24.610 1.207 5.850 1.00 33.03 317 ASN A CA 1
ATOM 2597 C C . ASN A 1 317 ? 23.997 2.427 6.520 1.00 35.90 317 ASN A C 1
ATOM 2598 O O . ASN A 1 317 ? 24.240 2.699 7.718 1.00 36.57 317 ASN A O 1
ATOM 2603 N N . THR A 1 318 ? 23.228 3.190 5.750 1.00 38.67 318 THR A N 1
ATOM 2604 C CA . THR A 1 318 ? 22.679 4.452 6.252 1.00 40.98 318 THR A CA 1
ATOM 2605 C C . THR A 1 318 ? 21.711 4.216 7.408 1.00 41.32 318 THR A C 1
ATOM 2606 O O . THR A 1 318 ? 21.695 4.995 8.361 1.00 41.57 318 THR A O 1
ATOM 2610 N N . ASN A 1 319 ? 20.920 3.144 7.319 1.00 41.76 319 ASN A N 1
ATOM 2611 C CA . ASN A 1 319 ? 19.949 2.805 8.372 1.00 42.15 319 ASN A CA 1
ATOM 2612 C C . ASN A 1 319 ? 20.594 2.223 9.627 1.00 40.83 319 ASN A C 1
ATOM 2613 O O . ASN A 1 319 ? 19.881 1.773 10.517 1.00 41.36 319 ASN A O 1
ATOM 2618 N N . GLY A 1 320 ? 21.922 2.202 9.700 1.00 38.45 320 GLY A N 1
ATOM 2619 C CA . GLY A 1 320 ? 22.622 1.522 10.773 1.00 37.54 320 GLY A CA 1
ATOM 2620 C C . GLY A 1 320 ? 22.657 0.007 10.660 1.00 36.97 320 GLY A C 1
ATOM 2621 O O . GLY A 1 320 ? 23.032 -0.687 11.626 1.00 36.21 320 GLY A O 1
ATOM 2622 N N . GLU A 1 321 ? 22.325 -0.525 9.483 1.00 35.88 321 GLU A N 1
ATOM 2623 C CA . GLU A 1 321 ? 22.288 -1.972 9.319 1.00 36.12 321 GLU A CA 1
ATOM 2624 C C . GLU A 1 321 ? 23.594 -2.511 8.747 1.00 34.94 321 GLU A C 1
ATOM 2625 O O . GLU A 1 321 ? 24.186 -1.908 7.817 1.00 31.34 321 GLU A O 1
ATOM 2631 N N . LEU A 1 322 ? 24.016 -3.639 9.323 1.00 34.07 322 LEU A N 1
ATOM 2632 C CA . LEU A 1 322 ? 25.224 -4.310 8.912 1.00 34.95 322 LEU A CA 1
ATOM 2633 C C . LEU A 1 322 ? 24.941 -5.267 7.791 1.00 35.38 322 LEU A C 1
ATOM 2634 O O . LEU A 1 322 ? 23.948 -5.982 7.769 1.00 34.98 322 LEU A O 1
ATOM 2639 N N . ALA A 1 323 ? 25.867 -5.291 6.852 1.00 36.69 323 ALA A N 1
ATOM 2640 C CA . ALA A 1 323 ? 25.902 -6.344 5.871 1.00 36.82 323 ALA A CA 1
ATOM 2641 C C . ALA A 1 323 ? 25.749 -7.703 6.551 1.00 36.68 323 ALA A C 1
ATOM 2642 O O . ALA A 1 323 ? 26.203 -7.897 7.670 1.00 36.43 323 ALA A O 1
ATOM 2644 N N . ASP A 1 324 ? 25.133 -8.646 5.858 1.00 36.24 324 ASP A N 1
ATOM 2645 C CA . ASP A 1 324 ? 24.983 -10.023 6.340 1.00 35.57 324 ASP A CA 1
ATOM 2646 C C . ASP A 1 324 ? 26.335 -10.769 6.424 1.00 34.02 324 ASP A C 1
ATOM 2647 O O . ASP A 1 324 ? 26.559 -11.603 7.290 1.00 33.81 324 ASP A O 1
ATOM 2652 N N . ASN A 1 325 ? 27.231 -10.463 5.501 1.00 32.05 325 ASN A N 1
ATOM 2653 C CA . ASN A 1 325 ? 28.543 -11.094 5.466 1.00 30.57 325 ASN A CA 1
ATOM 2654 C C . ASN A 1 325 ? 29.598 -10.007 5.440 1.00 27.13 325 ASN A C 1
ATOM 2655 O O . ASN A 1 325 ? 29.293 -8.892 5.030 1.00 25.16 325 ASN A O 1
ATOM 2660 N N . PRO A 1 326 ? 30.819 -10.312 5.884 1.00 25.06 326 PRO A N 1
ATOM 2661 C CA . PRO A 1 326 ? 31.874 -9.296 5.939 1.00 23.89 326 PRO A CA 1
ATOM 2662 C C . PRO A 1 326 ? 32.191 -8.681 4.592 1.00 22.29 326 PRO A C 1
ATOM 2663 O O . PRO A 1 326 ? 32.213 -9.367 3.573 1.00 21.97 326 PRO A O 1
ATOM 2667 N N . SER A 1 327 ? 32.475 -7.388 4.625 1.00 20.04 327 SER A N 1
ATOM 2668 C CA . SER A 1 327 ? 32.889 -6.631 3.476 1.00 18.70 327 SER A CA 1
ATOM 2669 C C . SER A 1 327 ? 34.335 -6.961 3.167 1.00 18.24 327 SER A C 1
ATOM 2670 O O . SER A 1 327 ? 34.696 -7.050 2.007 1.00 18.61 327 SER A O 1
ATOM 2673 N N . PHE A 1 328 ? 35.162 -7.060 4.211 1.00 16.88 328 PHE A N 1
ATOM 2674 C CA . PHE A 1 328 ? 36.543 -7.470 4.058 1.00 17.09 328 PHE A CA 1
ATOM 2675 C C . PHE A 1 328 ? 37.055 -8.248 5.275 1.00 18.88 328 PHE A C 1
ATOM 2676 O O . PHE A 1 328 ? 36.505 -8.147 6.377 1.00 18.56 328 PHE A O 1
ATOM 2684 N N . THR A 1 329 ? 38.096 -9.043 5.025 1.00 18.59 329 THR A N 1
ATOM 2685 C CA . THR A 1 329 ? 38.810 -9.750 6.069 1.00 19.72 329 THR A CA 1
ATOM 2686 C C . THR A 1 329 ? 40.292 -9.456 6.041 1.00 19.55 329 THR A C 1
ATOM 2687 O O . THR A 1 329 ? 40.989 -9.815 7.000 1.00 22.29 329 THR A O 1
ATOM 2691 N N . LYS A 1 330 ? 40.779 -8.881 4.956 1.00 20.27 330 LYS A N 1
ATOM 2692 C CA . LYS A 1 330 ? 42.147 -8.423 4.886 1.00 20.98 330 LYS A CA 1
ATOM 2693 C C . LYS A 1 330 ? 42.105 -6.905 5.089 1.00 19.76 330 LYS A C 1
ATOM 2694 O O . LYS A 1 330 ? 41.502 -6.190 4.297 1.00 18.02 330 LYS A O 1
ATOM 2700 N N . GLU A 1 331 ? 42.746 -6.428 6.148 1.00 19.25 331 GLU A N 1
ATOM 2701 C CA . GLU A 1 331 ? 42.672 -5.004 6.477 1.00 19.61 331 GLU A CA 1
ATOM 2702 C C . GLU A 1 331 ? 43.383 -4.109 5.479 1.00 19.54 331 GLU A C 1
ATOM 2703 O O . GLU A 1 331 ? 44.451 -4.474 4.935 1.00 18.25 331 GLU A O 1
ATOM 2709 N N . PRO A 1 332 ? 42.833 -2.910 5.237 1.00 20.37 332 PRO A N 1
ATOM 2710 C CA . PRO A 1 332 ? 43.510 -1.938 4.387 1.00 21.28 332 PRO A CA 1
ATOM 2711 C C . PRO A 1 332 ? 44.783 -1.425 5.105 1.00 22.12 332 PRO A C 1
ATOM 2712 O O . PRO A 1 332 ? 44.886 -1.545 6.306 1.00 22.63 332 PRO A O 1
ATOM 2716 N N . ASP A 1 333 ? 45.755 -0.933 4.360 1.00 24.49 333 ASP A N 1
ATOM 2717 C CA . ASP A 1 333 ? 46.987 -0.419 4.942 1.00 26.69 333 ASP A CA 1
ATOM 2718 C C . ASP A 1 333 ? 46.867 1.080 5.169 1.00 27.12 333 ASP A C 1
ATOM 2719 O O . ASP A 1 333 ? 47.585 1.862 4.556 1.00 28.45 333 ASP A O 1
ATOM 2724 N N . GLY A 1 334 ? 46.000 1.477 6.098 1.00 25.78 334 GLY A N 1
ATOM 2725 C CA . GLY A 1 334 ? 45.756 2.889 6.349 1.00 24.70 334 GLY A CA 1
ATOM 2726 C C . GLY A 1 334 ? 46.342 3.342 7.659 1.00 24.30 334 GLY A C 1
ATOM 2727 O O . GLY A 1 334 ? 47.195 2.667 8.260 1.00 22.47 334 GLY A O 1
ATOM 2728 N N . LEU A 1 335 ? 45.838 4.474 8.142 1.00 23.11 335 LEU A N 1
ATOM 2729 C CA . LEU A 1 335 ? 46.364 5.071 9.353 1.00 21.78 335 LEU A CA 1
ATOM 2730 C C . LEU A 1 335 ? 45.767 4.414 10.579 1.00 21.78 335 LEU A C 1
ATOM 2731 O O . LEU A 1 335 ? 44.567 4.317 10.698 1.00 20.69 335 LEU A O 1
ATOM 2736 N N . ILE A 1 336 ? 46.604 3.930 11.493 1.00 20.57 336 ILE A N 1
ATOM 2737 C CA . ILE A 1 336 ? 46.109 3.254 12.682 1.00 20.47 336 ILE A CA 1
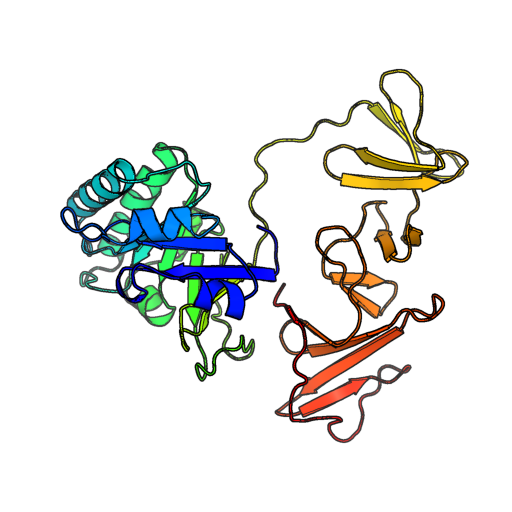ATOM 2738 C C . ILE A 1 336 ? 46.073 4.231 13.861 1.00 21.04 336 ILE A C 1
ATOM 2739 O O . ILE A 1 336 ? 47.096 4.857 14.169 1.00 20.82 336 ILE A O 1
ATOM 2744 N N . THR A 1 337 ? 44.915 4.351 14.504 1.00 20.00 337 THR A N 1
ATOM 2745 C CA . THR A 1 337 ? 44.772 5.093 15.752 1.00 20.49 337 THR A CA 1
ATOM 2746 C C . THR A 1 337 ? 44.173 4.221 16.882 1.00 20.99 337 THR A C 1
ATOM 2747 O O . THR A 1 337 ? 43.505 3.198 16.649 1.00 22.55 337 THR A O 1
ATOM 2751 N N . VAL A 1 338 ? 44.397 4.645 18.114 1.00 20.72 338 VAL A N 1
ATOM 2752 C CA . VAL A 1 338 ? 44.035 3.907 19.306 1.00 21.46 338 VAL A CA 1
ATOM 2753 C C . VAL A 1 338 ? 43.379 4.768 20.386 1.00 21.84 338 VAL A C 1
ATOM 2754 O O . VAL A 1 338 ? 43.059 4.299 21.475 1.00 21.32 338 VAL A O 1
ATOM 2758 N N . ALA A 1 339 ? 43.162 6.028 20.069 1.00 21.80 339 ALA A N 1
ATOM 2759 C CA . ALA A 1 339 ? 42.619 6.979 21.027 1.00 23.25 339 ALA A CA 1
ATOM 2760 C C . ALA A 1 339 ? 41.987 8.170 20.310 1.00 23.74 339 ALA A C 1
ATOM 2761 O O . ALA A 1 339 ? 42.324 8.406 19.161 1.00 24.55 339 ALA A O 1
#

GO terms:
  GO:0003796 lysozyme activity (F, IDA)
  GO:0044659 viral release from host cell by cytolysis (P, IDA)
  GO:0005515 protein binding (F, IPI)

Foldseek 3Di:
DFFFDKEFEDACVCPQDCLVVCVVQVAQEYEYEQEEQLDDGGPSVVSSVVNGDYQEYEYEYQCALPQVSLLNSLVSQVVRDPDDHQEYEYEYEDNHDQDQDSRQNNVQSSQVSCVVVPHQYAYEYEDVSCVNRYDVVSVCVVHALRYEYEWADVQPPDAALVRPDDDHSHQKYQHHCVVHTMIGGHHGDDDPDFFAFQFDWDADPVAIATQGVVRDTDEQDWDAGRNFIFHHYRVRHTDELDWDADPNFIWGQHNVRGIDAAWDQRPNAIWHAHPVRTTDAAWEDESQKIWGWDQVVHPTDTWIWPDDDQATWTQDPVRDTDPDGPDNDDDPDRYGYD

InterPro domains:
  IPR002053 Glycoside hydrolase, family 25 [PF01183] (9-180)
  IPR002053 Glycoside hydrolase, family 25 [PS51904] (5-206)
  IPR008270 Glycosyl hydrolases family 25, active site [PS00953] (10-43)
  IPR017853 Glycoside hydrolase superfamily [SSF51445] (6-185)
  IPR018077 Glycoside hydrolase, family 25 subgroup [SM00641] (85-197)
  IPR018337 Cell wall/choline-binding repeat [PF01473] (221-238)
  IPR018337 Cell wall/choline-binding repeat [PF01473] (243-260)
  IPR018337 Cell wall/choline-binding repeat [PF19127] (261-306)
  IPR018337 Cell wall/choline-binding repeat [PS51170] (220-239)
  IPR018337 Cell wall/choline-binding repeat [PS51170] (241-260)
  IPR018337 Cell wall/choline-binding repeat [PS51170] (261-280)

Nearest PDB structures (foldseek):
  2j8g-assembly1_A  TM=1.003E+00  e=4.354E-70  Streptococcus phage Cp1
  2ixu-assembly1_A  TM=1.002E+00  e=5.521E-68  Streptococcus phage Cp1
  1oba-assembly1_A  TM=9.948E-01  e=8.803E-65  Streptococcus phage Cp1
  4np4-assembly1_A  TM=5.808E-01  e=3.494E-07  Clostridioides difficile
  2bib-assembly1_A  TM=2.326E-01  e=1.411E-10  Streptococcus pneumoniae

Solvent-accessible surface area: 17033 Å² total

B-factor: mean 25.71, std 9.48, range [12.44, 67.16]

Secondary structure (DSSP, 8-state):
--TT-EEEEE-GGG-S--HHHHHHHT--EEEEEEEETTTEE-TTHHHHHHTSEEEEEEEE---TT-HHHHHHHHHHHHHT--S--SEEEEE--S---S-HHHHHHHHHHHHHHHHHTTSEEEEEEEHHHHHHH--HHHHHHHSTT-EEEE--TT-SSS--GGG----TTEEEEEEE-SSSEEEEESSPPP--S-----EEEEE-SS-EEEEETTS----SEEEEETTEEEEE-TTSPBP-SEEEEETTEEEEE-TTSPBP-EEEEETTEEEEE-TTSPBPPEEEEETTEEEEEE-GGG--EEEEEEEETTEEEEB-TTSPBPSS-SBSSPP--EEE--

CATH classification: 3.20.20.80 (+2 more: 2.10.270.10, 2.20.120.10)

Sequence (338 aa):
VKKNDLFVDVSSHNGYDITGILEQMGTTNTIIKISESTTYLNPCLSAQVEQSNPIGFYHFARFGGDVAEAEREAQFFLDNVPMQVKYLVLDYQDDPSGDAQANTNACLRFMQMIADAGYKPIYYSYKPFTHDNVDYQQILAQFPNSLWIAGYGLNDGTANFEYFPSMDGIRWWQYSSNPFDKNIVLLDDEEDDKPKTAGTWKQDSKGWWFRRNNGSFPYNKWEKIGGVWYYFDSKGYCLTSEWLKDNEKWYYLKDNGAMATGWVLVGSEWYYMDDSGAMVTGWVKYKNNWYYMTNERGNMVSNEFIKSGKGWYFMNTNGELADNPSFTKEPDGLITVA

Organism: Streptococcus phage Cp-1 (NCBI:txid10747)

Radius of gyration: 23.25 Å; Cα contacts (8 Å, |Δi|>4): 737; chains: 1; bounding box: 58×59×51 Å